Protein AF-0000000081371222 (afdb_homodimer)

Structure (mmCIF, N/CA/C/O backbone):
data_AF-0000000081371222-model_v1
#
loop_
_entity.id
_entity.type
_entity.pdbx_description
1 polymer 'Sialidase domain-containing protein'
#
loop_
_atom_site.group_PDB
_atom_site.id
_atom_site.type_symbol
_atom_site.label_atom_id
_atom_site.label_alt_id
_atom_site.label_comp_id
_atom_site.label_asym_id
_atom_site.label_entity_id
_atom_site.label_seq_id
_atom_site.pdbx_PDB_ins_code
_atom_site.Cartn_x
_atom_site.Cartn_y
_atom_site.Cartn_z
_atom_site.occupancy
_atom_site.B_iso_or_equiv
_atom_site.auth_seq_id
_atom_site.auth_comp_id
_atom_site.auth_asym_id
_atom_site.auth_atom_id
_atom_site.pdbx_PDB_model_num
ATOM 1 N N . MET A 1 1 ? 33.188 -33.906 -34.656 1 23.61 1 MET A N 1
ATOM 2 C CA . MET A 1 1 ? 31.906 -33.219 -34.875 1 23.61 1 MET A CA 1
ATOM 3 C C . MET A 1 1 ? 31.438 -32.531 -33.594 1 23.61 1 MET A C 1
ATOM 5 O O . MET A 1 1 ? 31.094 -33.219 -32.625 1 23.61 1 MET A O 1
ATOM 9 N N . TRP A 1 2 ? 31.828 -31.266 -33.156 1 24.06 2 TRP A N 1
ATOM 10 C CA . TRP A 1 2 ? 31.984 -30.547 -31.875 1 24.06 2 TRP A CA 1
ATOM 11 C C . TRP A 1 2 ? 30.656 -29.906 -31.453 1 24.06 2 TRP A C 1
ATOM 13 O O . TRP A 1 2 ? 30.062 -29.156 -32.219 1 24.06 2 TRP A O 1
ATOM 23 N N . ILE A 1 3 ? 29.734 -30.625 -30.906 1 22.83 3 ILE A N 1
ATOM 24 C CA . ILE A 1 3 ? 28.359 -30.297 -30.516 1 22.83 3 ILE A CA 1
ATOM 25 C C . ILE A 1 3 ? 28.359 -29.062 -29.609 1 22.83 3 ILE A C 1
ATOM 27 O O . ILE A 1 3 ? 28.969 -29.078 -28.531 1 22.83 3 ILE A O 1
ATOM 31 N N . PHE A 1 4 ? 28.266 -27.797 -30.156 1 23.44 4 PHE A N 1
ATOM 32 C CA . PHE A 1 4 ? 28.219 -26.438 -29.625 1 23.44 4 PHE A CA 1
ATOM 33 C C . PHE A 1 4 ? 27.078 -26.297 -28.625 1 23.44 4 PHE A C 1
ATOM 35 O O . PHE A 1 4 ? 25.906 -26.469 -28.969 1 23.44 4 PHE A O 1
ATOM 42 N N . CYS A 1 5 ? 27.234 -26.578 -27.312 1 24.97 5 CYS A N 1
ATOM 43 C CA . CYS A 1 5 ? 26.484 -26.469 -26.062 1 24.97 5 CYS A CA 1
ATOM 44 C C . CYS A 1 5 ? 25.953 -25.047 -25.859 1 24.97 5 CYS A C 1
ATOM 46 O O . CYS A 1 5 ? 26.734 -24.094 -25.781 1 24.97 5 CYS A O 1
ATOM 48 N N . GLY A 1 6 ? 24.859 -24.578 -26.469 1 27.23 6 GLY A N 1
ATOM 49 C CA . GLY A 1 6 ? 24.156 -23.312 -26.516 1 27.23 6 GLY A CA 1
ATOM 50 C C . GLY A 1 6 ? 23.922 -22.703 -25.156 1 27.23 6 GLY A C 1
ATOM 51 O O . GLY A 1 6 ? 23.594 -23.422 -24.203 1 27.23 6 GLY A O 1
ATOM 52 N N . SER A 1 7 ? 24.5 -21.531 -24.734 1 25.42 7 SER A N 1
ATOM 53 C CA . SER A 1 7 ? 24.781 -20.672 -23.594 1 25.42 7 SER A CA 1
ATOM 54 C C . SER A 1 7 ? 23.5 -20.188 -22.938 1 25.42 7 SER A C 1
ATOM 56 O O . SER A 1 7 ? 22.703 -19.484 -23.562 1 25.42 7 SER A O 1
ATOM 58 N N . TRP A 1 8 ? 22.703 -20.906 -22.125 1 26.56 8 TRP A N 1
ATOM 59 C CA . TRP A 1 8 ? 21.594 -20.703 -21.203 1 26.56 8 TRP A CA 1
ATOM 60 C C . TRP A 1 8 ? 21.859 -19.516 -20.281 1 26.56 8 TRP A C 1
ATOM 62 O O . TRP A 1 8 ? 22.797 -19.516 -19.5 1 26.56 8 TRP A O 1
ATOM 72 N N . ASN A 1 9 ? 21.859 -18.188 -20.609 1 27.88 9 ASN A N 1
ATOM 73 C CA . ASN A 1 9 ? 22.016 -16.875 -20 1 27.88 9 ASN A CA 1
ATOM 74 C C . ASN A 1 9 ? 21.266 -16.781 -18.672 1 27.88 9 ASN A C 1
ATOM 76 O O . ASN A 1 9 ? 20.031 -16.781 -18.656 1 27.88 9 ASN A O 1
ATOM 80 N N . SER A 1 10 ? 21.594 -17.297 -17.547 1 29.92 10 SER A N 1
ATOM 81 C CA . SER A 1 10 ? 21.359 -17.469 -16.109 1 29.92 10 SER A CA 1
ATOM 82 C C . SER A 1 10 ? 21.203 -16.125 -15.414 1 29.92 10 SER A C 1
ATOM 84 O O . SER A 1 10 ? 22.172 -15.398 -15.219 1 29.92 10 SER A O 1
ATOM 86 N N . TRP A 1 11 ? 20.359 -15.18 -15.727 1 28.12 11 TRP A N 1
ATOM 87 C CA . TRP A 1 11 ? 20.156 -13.797 -15.305 1 28.12 11 TRP A CA 1
ATOM 88 C C . TRP A 1 11 ? 20.266 -13.664 -13.797 1 28.12 11 TRP A C 1
ATOM 90 O O . TRP A 1 11 ? 19.688 -14.461 -13.047 1 28.12 11 TRP A O 1
ATOM 100 N N . GLY A 1 12 ? 21.297 -12.875 -13.18 1 29.09 12 GLY A N 1
ATOM 101 C CA . GLY A 1 12 ? 22.109 -12.539 -12.023 1 29.09 12 GLY A CA 1
ATOM 102 C C . GLY A 1 12 ? 21.312 -11.867 -10.922 1 29.09 12 GLY A C 1
ATOM 103 O O . GLY A 1 12 ? 20.438 -11.031 -11.195 1 29.09 12 GLY A O 1
ATOM 104 N N . ALA A 1 13 ? 20.844 -12.445 -9.953 1 30.89 13 ALA A N 1
ATOM 105 C CA . ALA A 1 13 ? 20.531 -11.977 -8.602 1 30.89 13 ALA A CA 1
ATOM 106 C C . ALA A 1 13 ? 21.609 -11 -8.109 1 30.89 13 ALA A C 1
ATOM 108 O O . ALA A 1 13 ? 22.797 -11.336 -8.07 1 30.89 13 ALA A O 1
ATOM 109 N N . TRP A 1 14 ? 21.656 -9.719 -8.656 1 32.12 14 TRP A N 1
ATOM 110 C CA . TRP A 1 14 ? 22.781 -8.922 -8.156 1 32.12 14 TRP A CA 1
ATOM 111 C C . TRP A 1 14 ? 22.641 -8.664 -6.66 1 32.12 14 TRP A C 1
ATOM 113 O O . TRP A 1 14 ? 21.547 -8.344 -6.176 1 32.12 14 TRP A O 1
ATOM 123 N N . MET A 1 15 ? 23.297 -9.43 -5.945 1 31.12 15 MET A N 1
ATOM 124 C CA . MET A 1 15 ? 23.547 -9.148 -4.535 1 31.12 15 MET A CA 1
ATOM 125 C C . MET A 1 15 ? 24.344 -7.859 -4.371 1 31.12 15 MET A C 1
ATOM 127 O O . MET A 1 15 ? 25.5 -7.777 -4.805 1 31.12 15 MET A O 1
ATOM 131 N N . GLU A 1 16 ? 23.891 -6.75 -4.871 1 32.28 16 GLU A N 1
ATOM 132 C CA . GLU A 1 16 ? 24.891 -5.723 -4.613 1 32.28 16 GLU A CA 1
ATOM 133 C C . GLU A 1 16 ? 25.078 -5.496 -3.115 1 32.28 16 GLU A C 1
ATOM 135 O O . GLU A 1 16 ? 24.109 -5.25 -2.395 1 32.28 16 GLU A O 1
ATOM 140 N N . VAL A 1 17 ? 26.109 -6.223 -2.58 1 31.48 17 VAL A N 1
ATOM 141 C CA . VAL A 1 17 ? 26.828 -5.938 -1.34 1 31.48 17 VAL A CA 1
ATOM 142 C C . VAL A 1 17 ? 27.531 -4.582 -1.447 1 31.48 17 VAL A C 1
ATOM 144 O O . VAL A 1 17 ? 28.359 -4.371 -2.336 1 31.48 17 VAL A O 1
ATOM 147 N N . THR A 1 18 ? 26.766 -3.395 -1.287 1 33.38 18 THR A N 1
ATOM 148 C CA . THR A 1 18 ? 27.609 -2.205 -1.304 1 33.38 18 THR A CA 1
ATOM 149 C C . THR A 1 18 ? 28.828 -2.393 -0.399 1 33.38 18 THR A C 1
ATOM 151 O O . THR A 1 18 ? 28.766 -3.137 0.581 1 33.38 18 THR A O 1
ATOM 154 N N . ALA A 1 19 ? 29.969 -2.16 -0.875 1 30.98 19 ALA A N 1
ATOM 155 C CA . ALA A 1 19 ? 31.297 -2.166 -0.263 1 30.98 19 ALA A CA 1
ATOM 156 C C . ALA A 1 19 ? 31.266 -1.535 1.127 1 30.98 19 ALA A C 1
ATOM 158 O O . ALA A 1 19 ? 32.125 -1.812 1.963 1 30.98 19 ALA A O 1
ATOM 159 N N . ASP A 1 20 ? 31.094 -0.17 1.26 1 33.25 20 ASP A N 1
ATOM 160 C CA . ASP A 1 20 ? 31.5 0.313 2.576 1 33.25 20 ASP A CA 1
ATOM 161 C C . ASP A 1 20 ? 30.781 -0.442 3.688 1 33.25 20 ASP A C 1
ATOM 163 O O . ASP A 1 20 ? 29.859 -1.214 3.42 1 33.25 20 ASP A O 1
ATOM 167 N N . GLY A 1 21 ? 30.609 0.241 5.09 1 33.81 21 GLY A N 1
ATOM 168 C CA . GLY A 1 21 ? 30.188 -0.388 6.332 1 33.81 21 GLY A CA 1
ATOM 169 C C . GLY A 1 21 ? 29 -1.323 6.16 1 33.81 21 GLY A C 1
ATOM 170 O O . GLY A 1 21 ? 28.188 -1.132 5.262 1 33.81 21 GLY A O 1
ATOM 171 N N . GLY A 1 22 ? 28.891 -2.752 6.508 1 32.88 22 GLY A N 1
ATOM 172 C CA . GLY A 1 22 ? 28.172 -4.012 6.473 1 32.88 22 GLY A CA 1
ATOM 173 C C . GLY A 1 22 ? 26.656 -3.826 6.375 1 32.88 22 GLY A C 1
ATOM 174 O O . GLY A 1 22 ? 25.891 -4.699 6.789 1 32.88 22 GLY A O 1
ATOM 175 N N . ARG A 1 23 ? 26.062 -2.682 6.34 1 35.97 23 ARG A N 1
ATOM 176 C CA . ARG A 1 23 ? 24.656 -2.791 6.715 1 35.97 23 ARG A CA 1
ATOM 177 C C . ARG A 1 23 ? 23.859 -3.58 5.672 1 35.97 23 ARG A C 1
ATOM 179 O O . ARG A 1 23 ? 24 -3.342 4.473 1 35.97 23 ARG A O 1
ATOM 186 N N . SER A 1 24 ? 23.5 -5.004 5.879 1 37.69 24 SER A N 1
ATOM 187 C CA . SER A 1 24 ? 23.031 -6.281 5.355 1 37.69 24 SER A CA 1
ATOM 188 C C . SER A 1 24 ? 21.703 -6.125 4.621 1 37.69 24 SER A C 1
ATOM 190 O O . SER A 1 24 ? 20.625 -6.293 5.215 1 37.69 24 SER A O 1
ATOM 192 N N . TRP A 1 25 ? 21.562 -4.965 3.865 1 41.41 25 TRP A N 1
ATOM 193 C CA . TRP A 1 25 ? 20.281 -5.18 3.191 1 41.41 25 TRP A CA 1
ATOM 194 C C . TRP A 1 25 ? 20.469 -6.051 1.953 1 41.41 25 TRP A C 1
ATOM 196 O O . TRP A 1 25 ? 21.547 -6.094 1.364 1 41.41 25 TRP A O 1
ATOM 206 N N . LYS A 1 26 ? 19.75 -7.172 1.785 1 47.09 26 LYS A N 1
ATOM 207 C CA . LYS A 1 26 ? 19.719 -8.062 0.626 1 47.09 26 LYS A CA 1
ATOM 208 C C . LYS A 1 26 ? 18.609 -7.656 -0.348 1 47.09 26 LYS A C 1
ATOM 210 O O . LYS A 1 26 ? 17.516 -7.273 0.069 1 47.09 26 LYS A O 1
ATOM 215 N N . LYS A 1 27 ? 19.109 -7.227 -1.563 1 47.5 27 LYS A N 1
ATOM 216 C CA . LYS A 1 27 ? 18.172 -7.035 -2.662 1 47.5 27 LYS A CA 1
ATOM 217 C C . LYS A 1 27 ? 17.906 -8.352 -3.4 1 47.5 27 LYS A C 1
ATOM 219 O O . LYS A 1 27 ? 18.844 -9.094 -3.686 1 47.5 27 LYS A O 1
ATOM 224 N N . TYR A 1 28 ? 16.531 -8.883 -3.283 1 49.25 28 TYR A N 1
ATOM 225 C CA . TYR A 1 28 ? 16.125 -10.109 -3.961 1 49.25 28 TYR A CA 1
ATOM 226 C C . TYR A 1 28 ? 15.141 -9.812 -5.086 1 49.25 28 TYR A C 1
ATOM 228 O O . TYR A 1 28 ? 14.352 -8.867 -4.996 1 49.25 28 TYR A O 1
ATOM 236 N N . GLY A 1 29 ? 15.242 -10.477 -6.371 1 53.56 29 GLY A N 1
ATOM 237 C CA . GLY A 1 29 ? 14.461 -10.391 -7.59 1 53.56 29 GLY A CA 1
ATOM 238 C C . GLY A 1 29 ? 15.289 -10.586 -8.844 1 53.56 29 GLY A C 1
ATOM 239 O O . GLY A 1 29 ? 16.453 -10.969 -8.773 1 53.56 29 GLY A O 1
ATOM 240 N N . PRO A 1 30 ? 14.797 -10.625 -10.141 1 56.25 30 PRO A N 1
ATOM 241 C CA . PRO A 1 30 ? 13.484 -10.156 -10.586 1 56.25 30 PRO A CA 1
ATOM 242 C C . PRO A 1 30 ? 12.391 -11.203 -10.398 1 56.25 30 PRO A C 1
ATOM 244 O O . PRO A 1 30 ? 12.68 -12.406 -10.375 1 56.25 30 PRO A O 1
ATOM 247 N N . ILE A 1 31 ? 11.211 -10.664 -9.906 1 60.38 31 ILE A N 1
ATOM 248 C CA . ILE A 1 31 ? 9.992 -11.445 -10.078 1 60.38 31 ILE A CA 1
ATOM 249 C C . ILE A 1 31 ? 9.5 -11.328 -11.516 1 60.38 31 ILE A C 1
ATOM 251 O O . ILE A 1 31 ? 9.266 -10.227 -12.016 1 60.38 31 ILE A O 1
ATOM 255 N N . TYR A 1 32 ? 9.836 -12.43 -12.258 1 58.88 32 TYR A N 1
ATOM 256 C CA . TYR A 1 32 ? 9.406 -12.445 -13.656 1 58.88 32 TYR A CA 1
ATOM 257 C C . TYR A 1 32 ? 8.148 -13.297 -13.82 1 58.88 32 TYR A C 1
ATOM 259 O O . TYR A 1 32 ? 7.871 -14.18 -13.008 1 58.88 32 TYR A O 1
ATOM 267 N N . VAL A 1 33 ? 7.238 -12.672 -14.703 1 54.28 33 VAL A N 1
ATOM 268 C CA . VAL A 1 33 ? 6.23 -13.594 -15.227 1 54.28 33 VAL A CA 1
ATOM 269 C C . VAL A 1 33 ? 6.84 -14.461 -16.328 1 54.28 33 VAL A C 1
ATOM 271 O O . VAL A 1 33 ? 7.578 -13.961 -17.172 1 54.28 33 VAL A O 1
ATOM 274 N N . GLU A 1 34 ? 6.727 -15.805 -16.156 1 51.66 34 GLU A N 1
ATOM 275 C CA . GLU A 1 34 ? 7.266 -16.719 -17.156 1 51.66 34 GLU A CA 1
ATO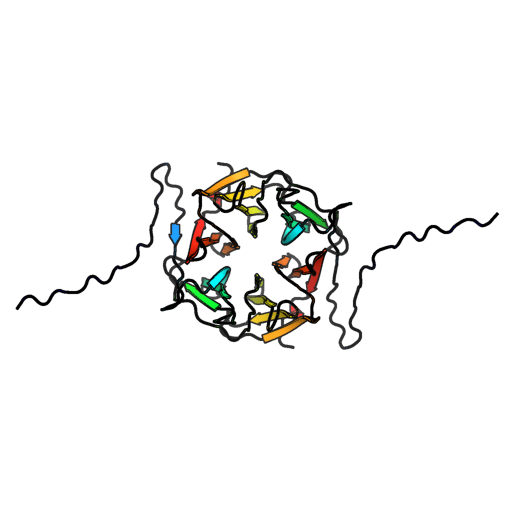M 276 C C . GLU A 1 34 ? 6.812 -16.312 -18.562 1 51.66 34 GLU A C 1
ATOM 278 O O . GLU A 1 34 ? 5.613 -16.188 -18.812 1 51.66 34 GLU A O 1
ATOM 283 N N . ASP A 1 35 ? 7.754 -16.375 -19.438 1 49.59 35 ASP A N 1
ATOM 284 C CA . ASP A 1 35 ? 7.641 -16.281 -20.891 1 49.59 35 ASP A CA 1
ATOM 285 C C . ASP A 1 35 ? 7.023 -14.961 -21.312 1 49.59 35 ASP A C 1
ATOM 287 O O . ASP A 1 35 ? 6.578 -14.812 -22.453 1 49.59 35 ASP A O 1
ATOM 291 N N . GLU A 1 36 ? 6.551 -14.172 -20.422 1 52.19 36 GLU A N 1
ATOM 292 C CA . GLU A 1 36 ? 6.016 -12.898 -20.891 1 52.19 36 GLU A CA 1
ATOM 293 C C . GLU A 1 36 ? 6.852 -11.727 -20.391 1 52.19 36 GLU A C 1
ATOM 295 O O . GLU A 1 36 ? 7.48 -11.812 -19.328 1 52.19 36 GLU A O 1
ATOM 300 N N . SER A 1 37 ? 7.246 -10.797 -21.297 1 50.94 37 SER A N 1
ATOM 301 C CA . SER A 1 37 ? 7.762 -9.508 -20.859 1 50.94 37 SER A CA 1
ATOM 302 C C . SER A 1 37 ? 7.059 -9.023 -19.594 1 50.94 37 SER A C 1
ATOM 304 O O . SER A 1 37 ? 5.98 -9.516 -19.25 1 50.94 37 SER A O 1
ATOM 306 N N . LEU A 1 38 ? 7.574 -7.996 -18.953 1 58.69 38 LEU A N 1
ATOM 307 C CA . LEU A 1 38 ? 7.148 -7.543 -17.641 1 58.69 38 LEU A CA 1
ATOM 308 C C . LEU A 1 38 ? 5.652 -7.238 -17.625 1 58.69 38 LEU A C 1
ATOM 310 O O . LEU A 1 38 ? 5.195 -6.324 -18.312 1 58.69 38 LEU A O 1
ATOM 314 N N . SER A 1 39 ? 4.77 -8.211 -17.234 1 79.94 39 SER A N 1
ATOM 315 C CA . SER A 1 39 ? 3.314 -8.117 -17.281 1 79.94 39 SER A CA 1
ATOM 316 C C . SER A 1 39 ? 2.725 -7.812 -15.914 1 79.94 39 SER A C 1
ATOM 318 O O . SER A 1 39 ? 1.504 -7.734 -15.758 1 79.94 39 SER A O 1
ATOM 320 N N . VAL A 1 40 ? 3.699 -7.57 -14.977 1 86.38 40 VAL A N 1
ATOM 321 C CA . VAL A 1 40 ? 3.137 -7.297 -13.656 1 86.38 40 VAL A CA 1
ATOM 322 C C . VAL A 1 40 ? 3.91 -6.16 -12.992 1 86.38 40 VAL A C 1
ATOM 324 O O . VAL A 1 40 ? 5.125 -6.043 -13.164 1 86.38 40 VAL A O 1
ATOM 327 N N . ILE A 1 41 ? 3.25 -5.355 -12.258 1 90.44 41 ILE A N 1
ATOM 328 C CA . ILE A 1 41 ? 3.814 -4.234 -11.516 1 90.44 41 ILE A CA 1
ATOM 329 C C . ILE A 1 41 ? 3.066 -4.062 -10.195 1 90.44 41 ILE A C 1
ATOM 331 O O . ILE A 1 41 ? 2.158 -4.836 -9.883 1 90.44 41 ILE A O 1
ATOM 335 N N . GLN A 1 42 ? 3.557 -3.082 -9.336 1 92.69 42 GLN A N 1
ATOM 336 C CA . GLN A 1 42 ? 2.916 -2.582 -8.117 1 92.69 42 GLN A CA 1
ATOM 337 C C . GLN A 1 42 ? 2.625 -3.719 -7.145 1 92.69 42 GLN A C 1
ATOM 339 O O . GLN A 1 42 ? 1.464 -4.043 -6.887 1 92.69 42 GLN A O 1
ATOM 344 N N . PRO A 1 43 ? 3.605 -4.223 -6.461 1 94.69 43 PRO A N 1
ATOM 345 C CA . PRO A 1 43 ? 3.514 -5.367 -5.551 1 94.69 43 PRO A CA 1
ATOM 346 C C . PRO A 1 43 ? 2.838 -5.016 -4.227 1 94.69 43 PRO A C 1
ATOM 348 O O . PRO A 1 43 ? 2.939 -3.875 -3.764 1 94.69 43 PRO A O 1
ATOM 351 N N . VAL A 1 44 ? 2.121 -5.969 -3.662 1 96.69 44 VAL A N 1
ATOM 352 C CA . VAL A 1 44 ? 1.604 -5.961 -2.297 1 96.69 44 VAL A CA 1
ATOM 353 C C . VAL A 1 44 ? 2.123 -7.18 -1.541 1 96.69 44 VAL A C 1
ATOM 355 O O . VAL A 1 44 ? 1.521 -8.258 -1.599 1 96.69 44 VAL A O 1
ATOM 358 N N . PRO A 1 45 ? 3.254 -7.012 -0.874 1 96.44 45 PRO A N 1
ATOM 359 C CA . PRO A 1 45 ? 3.834 -8.148 -0.153 1 96.44 45 PRO A CA 1
ATOM 360 C C . PRO A 1 45 ? 3.119 -8.438 1.163 1 96.44 45 PRO A C 1
ATOM 362 O O . PRO A 1 45 ? 2.529 -7.535 1.763 1 96.44 45 PRO A O 1
ATOM 365 N N . TYR A 1 46 ? 3.145 -9.703 1.578 1 97.06 46 TYR A N 1
ATOM 366 C CA . TYR A 1 46 ? 2.682 -10.125 2.895 1 97.06 46 TYR A CA 1
ATOM 367 C C . TYR A 1 46 ? 3.35 -11.43 3.314 1 97.06 46 TYR A C 1
ATOM 369 O O . TYR A 1 46 ? 3.896 -12.148 2.479 1 97.06 46 TYR A O 1
ATOM 377 N N . GLN A 1 47 ? 3.35 -11.594 4.574 1 97.25 47 GLN A N 1
ATOM 378 C CA . GLN A 1 47 ? 3.842 -12.844 5.137 1 97.25 47 GLN A CA 1
ATOM 379 C C . GLN A 1 47 ? 2.699 -13.828 5.383 1 97.25 47 GLN A C 1
ATOM 381 O O . GLN A 1 47 ? 1.677 -13.469 5.965 1 97.25 47 GLN A O 1
ATOM 386 N N . THR A 1 48 ? 2.887 -15.055 4.945 1 97.56 48 THR A N 1
ATOM 387 C CA . THR A 1 48 ? 1.864 -16.078 5.098 1 97.56 48 THR A CA 1
ATOM 388 C C . THR A 1 48 ? 1.87 -16.641 6.516 1 97.56 48 THR A C 1
ATOM 390 O O . THR A 1 48 ? 2.779 -16.359 7.297 1 97.56 48 THR A O 1
ATOM 393 N N . ALA A 1 49 ? 0.819 -17.484 6.832 1 96.62 49 ALA A N 1
ATOM 394 C CA . ALA A 1 49 ? 0.689 -18.109 8.148 1 96.62 49 ALA A CA 1
ATOM 395 C C . ALA A 1 49 ? 1.866 -19.031 8.438 1 96.62 49 ALA A C 1
ATOM 397 O O . ALA A 1 49 ? 2.299 -19.156 9.586 1 96.62 49 ALA A O 1
ATOM 398 N N . ASN A 1 50 ? 2.391 -19.578 7.426 1 95.38 50 ASN A N 1
ATOM 399 C CA . ASN A 1 50 ? 3.492 -20.516 7.617 1 95.38 50 ASN A CA 1
ATOM 400 C C . ASN A 1 50 ? 4.844 -19.812 7.578 1 95.38 50 ASN A C 1
ATOM 402 O O . ASN A 1 50 ? 5.891 -20.453 7.555 1 95.38 50 ASN A O 1
ATOM 406 N N . GLY A 1 51 ? 4.84 -18.562 7.426 1 94.75 51 GLY A N 1
ATOM 407 C CA . GLY A 1 51 ? 6.062 -17.797 7.547 1 94.75 51 GLY A CA 1
ATOM 408 C C . GLY A 1 51 ? 6.719 -17.5 6.211 1 94.75 51 GLY A C 1
ATOM 409 O O . GLY A 1 51 ? 7.738 -16.812 6.152 1 94.75 51 GLY A O 1
ATOM 410 N N . THR A 1 52 ? 6.152 -18 5.156 1 94.94 52 THR A N 1
ATOM 411 C CA . THR A 1 52 ? 6.68 -17.672 3.834 1 94.94 52 THR A CA 1
ATOM 412 C C . THR A 1 52 ? 6.176 -16.312 3.369 1 94.94 52 THR A C 1
ATOM 414 O O . THR A 1 52 ? 5.316 -15.703 4.016 1 94.94 52 THR A O 1
ATOM 417 N N . LEU A 1 53 ? 6.801 -15.828 2.262 1 94.69 53 LEU A N 1
ATOM 418 C CA . LEU A 1 53 ? 6.387 -14.531 1.723 1 94.69 53 LEU A CA 1
ATOM 419 C C . LEU A 1 53 ? 5.613 -14.711 0.419 1 94.69 53 LEU A C 1
ATOM 421 O O . LEU A 1 53 ? 5.961 -15.562 -0.403 1 94.69 53 LEU A O 1
ATOM 425 N N . ARG A 1 54 ? 4.598 -13.906 0.292 1 96.19 54 ARG A N 1
ATOM 426 C CA . ARG A 1 54 ? 3.875 -13.789 -0.969 1 96.19 54 ARG A CA 1
ATOM 427 C C . ARG A 1 54 ? 3.693 -12.32 -1.354 1 96.19 54 ARG A C 1
ATOM 429 O O . ARG A 1 54 ? 3.828 -11.43 -0.512 1 96.19 54 ARG A O 1
ATOM 436 N N . MET A 1 55 ? 3.508 -12.141 -2.652 1 95.88 55 MET A N 1
ATOM 437 C CA . MET A 1 55 ? 3.145 -10.805 -3.133 1 95.88 55 MET A CA 1
ATOM 438 C C . MET A 1 55 ? 2.025 -10.891 -4.164 1 95.88 55 MET A C 1
ATOM 440 O O . MET A 1 55 ? 2.057 -11.742 -5.055 1 95.88 55 MET A O 1
ATOM 444 N N . LEU A 1 56 ? 1.034 -10.078 -3.953 1 96.81 56 LEU A N 1
ATOM 445 C CA . LEU A 1 56 ? 0.04 -9.836 -4.992 1 96.81 56 LEU A CA 1
ATOM 446 C C . LEU A 1 56 ? 0.494 -8.711 -5.926 1 96.81 56 LEU A C 1
ATOM 448 O O . LEU A 1 56 ? 1.141 -7.762 -5.488 1 96.81 56 LEU A O 1
ATOM 452 N N . LEU A 1 57 ? 0.129 -8.875 -7.219 1 94.31 57 LEU A N 1
ATOM 453 C CA . LEU A 1 57 ? 0.648 -7.953 -8.227 1 94.31 57 LEU A CA 1
ATOM 454 C C . LEU A 1 57 ? -0.467 -7.473 -9.148 1 94.31 57 LEU A C 1
ATOM 456 O O . LEU A 1 57 ? -1.329 -8.258 -9.547 1 94.31 57 LEU A O 1
ATOM 460 N N . ARG A 1 58 ? -0.369 -6.145 -9.383 1 95.31 58 ARG A N 1
ATOM 461 C CA . ARG A 1 58 ? -1.131 -5.59 -10.5 1 95.31 58 ARG A CA 1
ATOM 462 C C . ARG A 1 58 ? -0.622 -6.129 -11.828 1 95.31 58 ARG A C 1
ATOM 464 O O . ARG A 1 58 ? 0.588 -6.219 -12.047 1 95.31 58 ARG A O 1
ATOM 471 N N . SER A 1 59 ? -1.58 -6.547 -12.703 1 90.69 59 SER A N 1
ATOM 472 C CA . SER A 1 59 ? -1.167 -7.047 -14.016 1 90.69 59 SER A CA 1
ATOM 473 C C . SER A 1 59 ? -1.627 -6.121 -15.133 1 90.69 59 SER A C 1
ATOM 475 O O . SER A 1 59 ? -2.547 -5.32 -14.945 1 90.69 59 SER A O 1
ATOM 477 N N . PHE A 1 60 ? -0.977 -6.238 -16.219 1 88.5 60 PHE A N 1
ATOM 478 C CA . PHE A 1 60 ? -1.44 -5.551 -17.406 1 88.5 60 PHE A CA 1
ATOM 479 C C . PHE A 1 60 ? -2.754 -6.145 -17.906 1 88.5 60 PHE A C 1
ATOM 481 O O . PHE A 1 60 ? -3.1 -7.277 -17.547 1 88.5 60 PHE A O 1
ATOM 488 N N . GLU A 1 61 ? -3.314 -5.391 -18.781 1 89.25 61 GLU A N 1
ATOM 489 C CA . GLU A 1 61 ? -4.656 -5.723 -19.234 1 89.25 61 GLU A CA 1
ATOM 490 C C . GLU A 1 61 ? -4.676 -7.066 -19.969 1 89.25 61 GLU A C 1
ATOM 492 O O . GLU A 1 61 ? -5.688 -7.77 -19.953 1 89.25 61 GLU A O 1
ATOM 497 N N . THR A 1 62 ? -3.605 -7.461 -20.547 1 87.69 62 THR A N 1
ATOM 498 C CA . THR A 1 62 ? -3.543 -8.703 -21.297 1 87.69 62 THR A CA 1
ATOM 499 C C . THR A 1 62 ? -3.723 -9.906 -20.375 1 87.69 62 THR A C 1
ATOM 501 O O . THR A 1 62 ? -4.305 -10.922 -20.781 1 87.69 62 THR A O 1
ATOM 504 N N . ILE A 1 63 ? -3.238 -9.828 -19.172 1 88.62 63 ILE A N 1
ATOM 505 C CA . ILE A 1 63 ? -3.455 -10.883 -18.188 1 88.62 63 ILE A CA 1
ATOM 506 C C . ILE A 1 63 ? -4.812 -10.688 -17.516 1 88.62 63 ILE A C 1
ATOM 508 O O . ILE A 1 63 ? -5.59 -11.641 -17.391 1 88.62 63 ILE A O 1
ATOM 512 N N . GLY A 1 64 ? -5.102 -9.477 -17.062 1 94.75 64 GLY A N 1
ATOM 513 C CA . GLY A 1 64 ? -6.43 -9.07 -16.625 1 94.75 64 GLY A CA 1
ATOM 514 C C . GLY A 1 64 ? -6.82 -9.641 -15.281 1 94.75 64 GLY A C 1
ATOM 515 O O . GLY A 1 64 ? -8.008 -9.719 -14.953 1 94.75 64 GLY A O 1
ATOM 516 N N . LYS A 1 65 ? -5.836 -10.164 -14.508 1 96.62 65 LYS A N 1
ATOM 517 C CA . LYS A 1 65 ? -6.062 -10.719 -13.18 1 96.62 65 LYS A CA 1
ATOM 518 C C . LYS A 1 65 ? -5 -10.242 -12.195 1 96.62 65 LYS A C 1
ATOM 520 O O . LYS A 1 65 ? -3.859 -9.977 -12.586 1 96.62 65 LYS A O 1
ATOM 525 N N . VAL A 1 66 ? -5.445 -10.141 -10.93 1 97 66 VAL A N 1
ATOM 526 C CA . VAL A 1 66 ? -4.398 -10.031 -9.922 1 97 66 VAL A CA 1
ATOM 527 C C . VAL A 1 66 ? -3.492 -11.258 -9.969 1 97 66 VAL A C 1
ATOM 529 O O . VAL A 1 66 ? -3.973 -12.391 -10.086 1 97 66 VAL A O 1
ATOM 532 N N . CYS A 1 67 ? -2.203 -10.992 -9.914 1 93.5 67 CYS A N 1
ATOM 533 C CA . CYS A 1 67 ? -1.256 -12.102 -9.93 1 93.5 67 CYS A CA 1
ATOM 534 C C . CYS A 1 67 ? -0.615 -12.289 -8.562 1 93.5 67 CYS A C 1
ATOM 536 O O . CYS A 1 67 ? -0.717 -11.414 -7.699 1 93.5 67 CYS A O 1
ATOM 538 N N . VAL A 1 68 ? -0.03 -13.531 -8.414 1 94.44 68 VAL A N 1
ATOM 539 C CA . VAL A 1 68 ? 0.623 -13.836 -7.145 1 94.44 68 VAL A CA 1
ATOM 540 C C . VAL A 1 68 ? 1.96 -14.523 -7.402 1 94.44 68 VAL A C 1
ATOM 542 O O . VAL A 1 68 ? 2.094 -15.297 -8.352 1 94.44 68 VAL A O 1
ATOM 545 N N . SER A 1 69 ? 2.945 -14.125 -6.652 1 91.19 69 SER A N 1
ATOM 546 C CA . SER A 1 69 ? 4.25 -14.781 -6.586 1 91.19 69 SER A CA 1
ATOM 547 C C . SER A 1 69 ? 4.613 -15.141 -5.148 1 91.19 69 SER A C 1
ATOM 549 O O . SER A 1 69 ? 4.121 -14.523 -4.203 1 91.19 69 SER A O 1
ATOM 551 N N . GLU A 1 70 ? 5.48 -16.172 -4.996 1 92.56 70 GLU A N 1
ATOM 552 C CA . GLU A 1 70 ? 5.789 -16.656 -3.658 1 92.56 70 GLU A CA 1
ATOM 553 C C . GLU A 1 70 ? 7.293 -16.859 -3.477 1 92.56 70 GLU A C 1
ATOM 555 O O . GLU A 1 70 ? 7.996 -17.219 -4.422 1 92.56 70 GLU A O 1
ATOM 560 N N . SER A 1 71 ? 7.738 -16.578 -2.311 1 91.56 71 SER A N 1
ATOM 561 C CA . SER A 1 71 ? 9.094 -16.891 -1.875 1 91.56 71 SER A CA 1
ATOM 562 C C . SER A 1 71 ? 9.094 -17.781 -0.642 1 91.56 71 SER A C 1
ATOM 564 O O . SER A 1 71 ? 8.438 -17.469 0.356 1 91.56 71 SER A O 1
ATOM 566 N N . VAL A 1 72 ? 9.875 -18.938 -0.693 1 92.06 72 VAL A N 1
ATOM 567 C CA . VAL A 1 72 ? 9.906 -19.875 0.425 1 92.06 72 VAL A CA 1
ATOM 568 C C . VAL A 1 72 ? 11.25 -19.781 1.138 1 92.06 72 VAL A C 1
ATOM 570 O O . VAL A 1 72 ? 11.555 -20.609 2.004 1 92.06 72 VAL A O 1
ATOM 573 N N . ASP A 1 73 ? 12.062 -18.828 0.743 1 89 73 ASP A N 1
ATOM 574 C CA . ASP A 1 73 ? 13.406 -18.719 1.318 1 89 73 ASP A CA 1
ATOM 575 C C . ASP A 1 73 ? 13.672 -17.297 1.819 1 89 73 ASP A C 1
ATOM 577 O O . ASP A 1 73 ? 14.797 -16.812 1.718 1 89 73 ASP A O 1
ATOM 581 N N . GLY A 1 74 ? 12.602 -16.656 2.254 1 85 74 GLY A N 1
ATOM 582 C CA . GLY A 1 74 ? 12.742 -15.352 2.881 1 85 74 GLY A CA 1
ATOM 583 C C . GLY A 1 74 ? 12.93 -14.227 1.88 1 85 74 GLY A C 1
ATOM 584 O O . GLY A 1 74 ? 13.469 -13.172 2.221 1 85 74 GLY A O 1
ATOM 585 N N . GLY A 1 75 ? 12.562 -14.469 0.666 1 85.88 75 GLY A N 1
ATOM 586 C CA . GLY A 1 75 ? 12.617 -13.438 -0.358 1 85.88 75 GLY A CA 1
ATOM 587 C C . GLY A 1 75 ? 13.852 -13.531 -1.236 1 85.88 75 GLY A C 1
ATOM 588 O O . GLY A 1 75 ? 14.07 -12.688 -2.104 1 85.88 75 GLY A O 1
ATOM 589 N N . LEU A 1 76 ? 14.578 -14.555 -1.056 1 82.56 76 LEU A N 1
ATOM 590 C CA . LEU A 1 76 ? 15.781 -14.727 -1.867 1 82.56 76 LEU A CA 1
ATOM 591 C C . LEU A 1 76 ? 15.414 -15.086 -3.305 1 82.56 76 LEU A C 1
ATOM 593 O O . LEU A 1 76 ? 16.016 -14.57 -4.246 1 82.56 76 LEU A O 1
ATOM 597 N N . THR A 1 77 ? 14.555 -15.969 -3.416 1 83.62 77 THR A N 1
ATOM 598 C CA . THR A 1 77 ? 14.031 -16.328 -4.727 1 83.62 77 THR A CA 1
ATOM 599 C C . THR A 1 77 ? 12.5 -16.297 -4.723 1 83.62 77 THR A C 1
ATOM 601 O O . THR A 1 77 ? 11.875 -16.438 -3.672 1 83.62 77 THR A O 1
ATOM 604 N N . TRP A 1 78 ? 12.031 -15.984 -5.938 1 87.75 78 TRP A N 1
ATOM 605 C CA . TRP A 1 78 ? 10.586 -15.891 -6.102 1 87.75 78 TRP A CA 1
ATOM 606 C C . TRP A 1 78 ? 10.109 -16.766 -7.262 1 87.75 78 TRP A C 1
ATOM 608 O O . TRP A 1 78 ? 10.82 -16.922 -8.258 1 87.75 78 TRP A O 1
ATOM 618 N N . SER A 1 79 ? 8.938 -17.312 -7.078 1 87.31 79 SER A N 1
ATOM 619 C CA . SER A 1 79 ? 8.312 -18.016 -8.195 1 87.31 79 SER A CA 1
ATOM 620 C C . SER A 1 79 ? 7.859 -17.047 -9.281 1 87.31 79 SER A C 1
ATOM 622 O O . SER A 1 79 ? 7.754 -15.844 -9.031 1 87.31 79 SER A O 1
ATOM 624 N N . TYR A 1 80 ? 7.582 -17.594 -10.422 1 84.81 80 TYR A N 1
ATOM 625 C CA . TYR A 1 80 ? 6.906 -16.797 -11.445 1 84.81 80 TYR A CA 1
ATOM 626 C C . TYR A 1 80 ? 5.523 -16.359 -10.969 1 84.81 80 TYR A C 1
ATOM 628 O O . TYR A 1 80 ? 4.836 -17.109 -10.273 1 84.81 80 TYR A O 1
ATOM 636 N N . ALA A 1 81 ? 5.191 -15.172 -11.445 1 89.12 81 ALA A N 1
ATOM 637 C CA . ALA A 1 81 ? 3.846 -14.695 -11.133 1 89.12 81 ALA A CA 1
ATOM 638 C C . ALA A 1 81 ? 2.791 -15.508 -11.883 1 89.12 81 ALA A C 1
ATOM 640 O O . ALA A 1 81 ? 2.969 -15.836 -13.062 1 89.12 81 ALA A O 1
ATOM 641 N N . LYS A 1 82 ? 1.75 -15.828 -11.172 1 90.69 82 LYS A N 1
ATOM 642 C CA . LYS A 1 82 ? 0.611 -16.531 -11.766 1 90.69 82 LYS A CA 1
ATOM 643 C C . LYS A 1 82 ? -0.696 -15.797 -11.453 1 90.69 82 LYS A C 1
ATOM 645 O O . LYS A 1 82 ? -0.85 -15.219 -10.383 1 90.69 82 LYS A O 1
ATOM 650 N N . PRO A 1 83 ? -1.625 -15.953 -12.383 1 93.19 83 PRO A N 1
ATOM 651 C CA . PRO A 1 83 ? -2.9 -15.281 -12.133 1 93.19 83 PRO A CA 1
ATOM 652 C C . PRO A 1 83 ? -3.688 -15.922 -10.992 1 93.19 83 PRO A C 1
ATOM 654 O O . PRO A 1 83 ? -3.674 -17.141 -10.836 1 93.19 83 PRO A O 1
ATOM 657 N N . THR A 1 84 ? -4.297 -15.094 -10.203 1 97 84 THR A N 1
ATOM 658 C CA . THR A 1 84 ? -5.324 -15.547 -9.266 1 97 84 THR A CA 1
ATOM 659 C C . THR A 1 84 ? -6.699 -15.531 -9.93 1 97 84 THR A C 1
ATOM 661 O O . THR A 1 84 ? -6.812 -15.297 -11.133 1 97 84 THR A O 1
ATOM 664 N N . GLU A 1 85 ? -7.746 -15.789 -9.094 1 98 85 GLU A N 1
ATOM 665 C CA . GLU A 1 85 ? -9.109 -15.75 -9.617 1 98 85 GLU A CA 1
ATOM 666 C C . GLU A 1 85 ? -9.641 -14.32 -9.68 1 98 85 GLU A C 1
ATOM 668 O O . GLU A 1 85 ? -10.695 -14.07 -10.258 1 98 85 GLU A O 1
ATOM 673 N N . LEU A 1 86 ? -9.016 -13.383 -9.062 1 98.31 86 LEU A N 1
ATOM 674 C CA . LEU A 1 86 ? -9.5 -12.008 -8.977 1 98.31 86 LEU A CA 1
ATOM 675 C C . LEU A 1 86 ? -9.211 -11.25 -10.273 1 98.31 86 LEU A C 1
ATOM 677 O O . LEU A 1 86 ? -8.047 -11.102 -10.664 1 98.31 86 LEU A O 1
ATOM 681 N N . PRO A 1 87 ? -10.266 -10.688 -10.906 1 98.06 87 PRO A N 1
ATOM 682 C CA . PRO A 1 87 ? -10.008 -9.836 -12.07 1 98.06 87 PRO A CA 1
ATOM 683 C C . PRO A 1 87 ? -9.305 -8.531 -11.703 1 98.06 87 PRO A C 1
ATOM 685 O O . PRO A 1 87 ? -9.422 -8.07 -10.562 1 98.06 87 PRO A O 1
ATOM 688 N N . ASN A 1 88 ? -8.609 -7.977 -12.648 1 97.62 88 ASN A N 1
ATOM 689 C CA . ASN A 1 88 ? -7.961 -6.684 -12.469 1 97.62 88 ASN A CA 1
ATOM 690 C C . ASN A 1 88 ? -7.762 -5.965 -13.805 1 97.62 88 ASN A C 1
ATOM 692 O O . ASN A 1 88 ? -7.199 -6.527 -14.742 1 97.62 88 ASN A O 1
ATOM 696 N N . PRO A 1 89 ? -8.25 -4.746 -13.922 1 97.12 89 PRO A N 1
ATOM 697 C CA . PRO A 1 89 ? -8.148 -3.979 -15.172 1 97.12 89 PRO A CA 1
ATOM 698 C C . PRO A 1 89 ? -6.934 -3.057 -15.195 1 97.12 89 PRO A C 1
ATOM 700 O O . PRO A 1 89 ? -7.055 -1.879 -15.547 1 97.12 89 PRO A O 1
ATOM 703 N N . ASN A 1 90 ? -5.746 -3.623 -14.891 1 94.81 90 ASN A N 1
ATOM 704 C CA . ASN A 1 90 ? -4.531 -2.818 -14.836 1 94.81 90 ASN A CA 1
ATOM 705 C C . ASN A 1 90 ? -4.684 -1.632 -13.891 1 94.81 90 ASN A C 1
ATOM 707 O O . ASN A 1 90 ? -4.453 -0.486 -14.281 1 94.81 90 ASN A O 1
ATOM 711 N N . SER A 1 91 ? -5.07 -1.942 -12.648 1 97.31 91 SER A N 1
ATOM 712 C CA . SER A 1 91 ? -5.301 -0.939 -11.617 1 97.31 91 SER A CA 1
ATOM 713 C C . SER A 1 91 ? -4.613 -1.324 -10.312 1 97.31 91 SER A C 1
ATOM 715 O O . SER A 1 91 ? -4.57 -2.502 -9.945 1 97.31 91 SER A O 1
ATOM 717 N N . GLY A 1 92 ? -4.145 -0.29 -9.609 1 97.38 92 GLY A N 1
ATOM 718 C CA . GLY A 1 92 ? -3.488 -0.526 -8.336 1 97.38 92 GLY A CA 1
ATOM 719 C C . GLY A 1 92 ? -4.352 -1.299 -7.352 1 97.38 92 GLY A C 1
ATOM 720 O O . GLY A 1 92 ? -5.574 -1.142 -7.332 1 97.38 92 GLY A O 1
ATOM 721 N N . ILE A 1 93 ? -3.66 -2.105 -6.527 1 98.5 93 ILE A N 1
ATOM 722 C CA . ILE A 1 93 ? -4.293 -2.875 -5.465 1 98.5 93 ILE A CA 1
ATOM 723 C C . ILE A 1 93 ? -3.582 -2.609 -4.141 1 98.5 93 ILE A C 1
ATOM 725 O O . ILE A 1 93 ? -2.465 -2.088 -4.121 1 98.5 93 ILE A O 1
ATOM 729 N N . ASP A 1 94 ? -4.273 -2.889 -3.061 1 98.56 94 ASP A N 1
ATOM 730 C CA . ASP A 1 94 ? -3.633 -2.893 -1.748 1 98.56 94 ASP A CA 1
ATOM 731 C C . ASP A 1 94 ? -4.379 -3.805 -0.776 1 98.56 94 ASP A C 1
ATOM 733 O O . ASP A 1 94 ? -5.59 -3.988 -0.896 1 98.56 94 ASP A O 1
ATOM 737 N N . GLY A 1 95 ? -3.584 -4.32 0.092 1 97.81 95 GLY A N 1
ATOM 738 C CA . GLY A 1 95 ? -4.148 -5.23 1.077 1 97.81 95 GLY A CA 1
ATOM 739 C C . GLY A 1 95 ? -3.287 -5.371 2.318 1 97.81 95 GLY A C 1
ATOM 740 O O . GLY A 1 95 ? -2.193 -4.809 2.391 1 97.81 95 GLY A O 1
ATOM 741 N N . VAL A 1 96 ? -3.857 -6.074 3.262 1 96.75 96 VAL A N 1
ATOM 742 C CA . VAL A 1 96 ? -3.164 -6.266 4.531 1 96.75 96 VAL A CA 1
ATOM 743 C C . VAL A 1 96 ? -3.5 -7.641 5.102 1 96.75 96 VAL A C 1
ATOM 745 O O . VAL A 1 96 ? -4.594 -8.164 4.875 1 96.75 96 VAL A O 1
ATOM 748 N N . LYS A 1 97 ? -2.51 -8.188 5.727 1 96.62 97 LYS A N 1
ATOM 749 C CA . LYS A 1 97 ? -2.775 -9.328 6.602 1 96.62 97 LYS A CA 1
ATOM 750 C C . LYS A 1 97 ? -3.42 -8.875 7.906 1 96.62 97 LYS A C 1
ATOM 752 O O . LYS A 1 97 ? -2.807 -8.148 8.688 1 96.62 97 LYS A O 1
ATOM 757 N N . LEU A 1 98 ? -4.641 -9.344 8.148 1 96.19 98 LEU A N 1
ATOM 758 C CA . LEU A 1 98 ? -5.375 -8.953 9.352 1 96.19 98 LEU A CA 1
ATOM 759 C C . LEU A 1 98 ? -4.852 -9.695 10.578 1 96.19 98 LEU A C 1
ATOM 761 O O . LEU A 1 98 ? -4.215 -10.742 10.445 1 96.19 98 LEU A O 1
ATOM 765 N N . LYS A 1 99 ? -5.203 -9.133 11.734 1 94.62 99 LYS A N 1
ATOM 766 C CA . LYS A 1 99 ? -4.75 -9.711 13 1 94.62 99 LYS A CA 1
ATOM 767 C C . LYS A 1 99 ? -5.273 -11.133 13.172 1 94.62 99 LYS A C 1
ATOM 769 O O . LYS A 1 99 ? -4.609 -11.977 13.781 1 94.62 99 LYS A O 1
ATOM 774 N N . ASP A 1 100 ? -6.375 -11.453 12.609 1 95.31 100 ASP A N 1
ATOM 775 C CA . ASP A 1 100 ? -6.957 -12.781 12.766 1 95.31 100 ASP A CA 1
ATOM 776 C C . ASP A 1 100 ? -6.445 -13.742 11.695 1 95.31 100 ASP A C 1
ATOM 778 O O . ASP A 1 100 ? -6.93 -14.867 11.578 1 95.31 100 ASP A O 1
ATOM 782 N N . GLY A 1 101 ? -5.551 -13.266 10.883 1 95.12 101 GLY A N 1
ATOM 783 C CA . GLY A 1 101 ? -4.863 -14.133 9.938 1 95.12 101 GLY A CA 1
ATOM 784 C C . GLY A 1 101 ? -5.406 -14.031 8.523 1 95.12 101 GLY A C 1
ATOM 785 O O . GLY A 1 101 ? -4.742 -14.445 7.57 1 95.12 101 GLY A O 1
ATOM 786 N N . ARG A 1 102 ? -6.566 -13.531 8.312 1 96.69 102 ARG A N 1
ATOM 787 C CA . ARG A 1 102 ? -7.129 -13.383 6.969 1 96.69 102 ARG A CA 1
ATOM 788 C C . ARG A 1 102 ? -6.402 -12.289 6.195 1 96.69 102 ARG A C 1
ATOM 790 O O . ARG A 1 102 ? -5.766 -11.414 6.789 1 96.69 102 ARG A O 1
ATOM 797 N N . LEU A 1 103 ? -6.516 -12.398 4.852 1 97.69 103 LEU A N 1
ATOM 798 C CA . LEU A 1 103 ? -6.117 -11.297 3.988 1 97.69 103 LEU A CA 1
ATOM 799 C C . LEU A 1 103 ? -7.324 -10.445 3.605 1 97.69 103 LEU A C 1
ATOM 801 O O . LEU A 1 103 ? -8.406 -10.977 3.33 1 97.69 103 LEU A O 1
ATOM 805 N N . ALA A 1 104 ? -7.172 -9.164 3.656 1 97.56 104 ALA A N 1
ATOM 806 C CA . ALA A 1 104 ? -8.102 -8.211 3.059 1 97.56 104 ALA A CA 1
ATOM 807 C C . ALA A 1 104 ? -7.457 -7.477 1.886 1 97.56 104 ALA A C 1
ATOM 809 O O . ALA A 1 104 ? -6.336 -6.973 2 1 97.56 104 ALA A O 1
ATOM 810 N N . LEU A 1 105 ? -8.117 -7.477 0.759 1 98.38 105 LEU A N 1
ATOM 811 C CA . LEU A 1 105 ? -7.594 -6.867 -0.458 1 98.38 105 LEU A CA 1
ATOM 812 C C . LEU A 1 105 ? -8.609 -5.91 -1.069 1 98.38 105 LEU A C 1
ATOM 814 O O . LEU A 1 105 ? -9.766 -6.281 -1.295 1 98.38 105 LEU A O 1
ATOM 818 N N . ALA A 1 106 ? -8.25 -4.664 -1.283 1 98.44 106 ALA A N 1
ATOM 819 C CA . ALA A 1 106 ? -9.016 -3.721 -2.098 1 98.44 106 ALA A CA 1
ATOM 820 C C . ALA A 1 106 ? -8.5 -3.693 -3.533 1 98.44 106 ALA A C 1
ATOM 822 O O . ALA A 1 106 ? -7.297 -3.539 -3.764 1 98.44 106 ALA A O 1
ATOM 823 N N . TYR A 1 107 ? -9.391 -3.875 -4.473 1 98.56 107 TYR A N 1
ATOM 824 C CA . TYR A 1 107 ? -8.984 -4.039 -5.859 1 98.56 107 TYR A CA 1
ATOM 825 C C . TYR A 1 107 ? -10.109 -3.646 -6.812 1 98.56 107 TYR A C 1
ATOM 827 O O . TYR A 1 107 ? -11.289 -3.752 -6.465 1 98.56 107 TYR A O 1
ATOM 835 N N . ASN A 1 108 ? -9.68 -3.148 -7.965 1 98.56 108 ASN A N 1
ATOM 836 C CA . ASN A 1 108 ? -10.641 -2.963 -9.047 1 98.56 108 ASN A CA 1
ATOM 837 C C . ASN A 1 108 ? -10.875 -4.258 -9.82 1 98.56 108 ASN A C 1
ATOM 839 O O . ASN A 1 108 ? -9.945 -5.051 -10 1 98.56 108 ASN A O 1
ATOM 843 N N . THR A 1 109 ? -12.07 -4.461 -10.328 1 97.31 109 THR A N 1
ATOM 844 C CA . THR A 1 109 ? -12.422 -5.719 -10.977 1 97.31 109 THR A CA 1
ATOM 845 C C . THR A 1 109 ? -12.438 -5.562 -12.492 1 97.31 109 THR A C 1
ATOM 847 O O . THR A 1 109 ? -11.383 -5.617 -13.133 1 97.31 109 THR A O 1
ATOM 850 N N . ILE A 1 110 ? -13.523 -5.238 -13.07 1 95.56 110 ILE A N 1
ATOM 851 C CA . ILE A 1 110 ? -13.641 -5.246 -14.523 1 95.56 110 ILE A CA 1
ATOM 852 C C . ILE A 1 110 ? -13.25 -3.879 -15.086 1 95.56 110 ILE A C 1
ATOM 854 O O . ILE A 1 110 ? -12.891 -3.76 -16.25 1 95.56 110 ILE A O 1
ATOM 858 N N . SER A 1 111 ? -13.352 -2.914 -14.352 1 96.94 111 SER A N 1
ATOM 859 C CA . SER A 1 111 ? -12.953 -1.552 -14.695 1 96.94 111 SER A CA 1
ATOM 860 C C . SER A 1 111 ? -12.57 -0.759 -13.453 1 96.94 111 SER A C 1
ATOM 862 O O . SER A 1 111 ? -12.789 -1.212 -12.328 1 96.94 111 SER A O 1
ATOM 864 N N . ARG A 1 112 ? -12.016 0.447 -13.688 1 97.62 112 ARG A N 1
ATOM 865 C CA . ARG A 1 112 ? -11.68 1.32 -12.57 1 97.62 112 ARG A CA 1
ATOM 866 C C . ARG A 1 112 ? -12.938 1.946 -11.969 1 97.62 112 ARG A C 1
ATOM 868 O O . ARG A 1 112 ? -12.867 2.65 -10.961 1 97.62 112 ARG A O 1
ATOM 875 N N . GLY A 1 113 ? -14.062 1.627 -12.57 1 98 113 GLY A N 1
ATOM 876 C CA . GLY A 1 113 ? -15.336 2.092 -12.039 1 98 113 GLY A CA 1
ATOM 877 C C . GLY A 1 113 ? -15.906 1.171 -10.984 1 98 113 GLY A C 1
ATOM 878 O O . GLY A 1 113 ? -16.922 1.489 -10.359 1 98 113 GLY A O 1
ATOM 879 N N . VAL A 1 114 ? -15.289 0.019 -10.805 1 98.12 114 VAL A N 1
ATOM 880 C CA . VAL A 1 114 ? -15.758 -0.957 -9.828 1 98.12 114 VAL A CA 1
ATOM 881 C C . VAL A 1 114 ? -14.633 -1.303 -8.852 1 98.12 114 VAL A C 1
ATOM 883 O O . VAL A 1 114 ? -13.68 -1.984 -9.219 1 98.12 114 VAL A O 1
ATOM 886 N N . LEU A 1 115 ? -14.75 -0.827 -7.613 1 97.88 115 LEU A N 1
ATOM 887 C CA . LEU A 1 115 ? -13.805 -1.088 -6.535 1 97.88 115 LEU A CA 1
ATOM 888 C C . LEU A 1 115 ? -14.422 -1.979 -5.465 1 97.88 115 LEU A C 1
ATOM 890 O O . LEU A 1 115 ? -15.492 -1.666 -4.934 1 97.88 115 LEU A O 1
ATOM 894 N N . LYS A 1 116 ? -13.75 -3.125 -5.18 1 97.25 116 LYS A N 1
ATOM 895 C CA . LYS A 1 116 ? -14.273 -4.102 -4.23 1 97.25 116 LYS A CA 1
ATOM 896 C C . LYS A 1 116 ? -13.234 -4.461 -3.178 1 97.25 116 LYS A C 1
ATOM 898 O O . LYS A 1 116 ? -12.055 -4.109 -3.311 1 97.25 116 LYS A O 1
ATOM 903 N N . VAL A 1 117 ? -13.758 -5.086 -2.154 1 97.25 117 VAL A N 1
ATOM 904 C CA . VAL A 1 117 ? -12.914 -5.723 -1.147 1 97.25 117 VAL A CA 1
ATOM 905 C C . VAL A 1 117 ? -13.109 -7.238 -1.194 1 97.25 117 VAL A C 1
ATOM 907 O O . VAL A 1 117 ? -14.242 -7.723 -1.262 1 97.25 117 VAL A O 1
ATOM 910 N N . ALA A 1 118 ? -12.031 -7.93 -1.256 1 97.69 118 ALA A N 1
ATOM 911 C CA . ALA A 1 118 ? -12.031 -9.383 -1.139 1 97.69 118 ALA A CA 1
ATOM 912 C C . ALA A 1 118 ? -11.266 -9.836 0.1 1 97.69 118 ALA A C 1
ATOM 914 O O . ALA A 1 118 ? -10.445 -9.086 0.638 1 97.69 118 ALA A O 1
ATOM 915 N N . SER A 1 119 ? -11.609 -11.039 0.539 1 97.38 119 SER A N 1
ATOM 916 C CA . SER A 1 119 ? -10.898 -11.633 1.668 1 97.38 119 SER A CA 1
ATOM 917 C C . SER A 1 119 ? -10.438 -13.047 1.342 1 97.38 119 SER A C 1
ATOM 919 O O . SER A 1 119 ? -11.031 -13.727 0.504 1 97.38 119 SER A O 1
ATOM 921 N N . SER A 1 120 ? -9.359 -13.406 1.867 1 97.75 120 SER A N 1
ATOM 922 C CA . SER A 1 120 ? -8.844 -14.773 1.754 1 97.75 120 SER A CA 1
ATOM 923 C C . SER A 1 120 ? -8.508 -15.352 3.125 1 97.75 120 SER A C 1
ATOM 925 O O . SER A 1 120 ? -7.855 -14.695 3.938 1 97.75 120 SER A O 1
ATOM 927 N N . GLU A 1 121 ? -8.844 -16.609 3.369 1 96.75 121 GLU A N 1
ATOM 928 C CA . GLU A 1 121 ? -8.555 -17.297 4.629 1 96.75 121 GLU A CA 1
ATOM 929 C C . GLU A 1 121 ? -7.379 -18.25 4.484 1 96.75 121 GLU A C 1
ATOM 931 O O . GLU A 1 121 ? -6.91 -18.828 5.473 1 96.75 121 GLU A O 1
ATOM 936 N N . ASP A 1 122 ? -6.977 -18.422 3.277 1 97.81 122 ASP A N 1
ATOM 937 C CA . ASP A 1 122 ? -5.941 -19.406 3.02 1 97.81 122 ASP A CA 1
ATOM 938 C C . ASP A 1 122 ? -4.727 -18.781 2.342 1 97.81 122 ASP A C 1
ATOM 940 O O . ASP A 1 122 ? -4.141 -19.375 1.433 1 97.81 122 ASP A O 1
ATOM 944 N N . ASP A 1 123 ? -4.477 -17.547 2.703 1 97.75 123 ASP A N 1
ATOM 945 C CA . ASP A 1 123 ? -3.291 -16.797 2.285 1 97.75 123 ASP A CA 1
ATOM 946 C C . ASP A 1 123 ? -3.262 -16.625 0.77 1 97.75 123 ASP A C 1
ATOM 948 O O . ASP A 1 123 ? -2.199 -16.703 0.15 1 97.75 123 ASP A O 1
ATOM 952 N N . GLY A 1 124 ? -4.379 -16.438 0.178 1 97.88 124 GLY A N 1
ATOM 953 C CA . GLY A 1 124 ? -4.453 -15.977 -1.196 1 97.88 124 GLY A CA 1
ATOM 954 C C . GLY A 1 124 ? -4.668 -17.094 -2.195 1 97.88 124 GLY A C 1
ATOM 955 O O . GLY A 1 124 ? -4.668 -16.859 -3.406 1 97.88 124 GLY A O 1
ATOM 956 N N . ASP A 1 125 ? -4.883 -18.328 -1.769 1 97.62 125 ASP A N 1
ATOM 957 C CA . ASP A 1 125 ? -5.176 -19.422 -2.689 1 97.62 125 ASP A CA 1
ATOM 958 C C . ASP A 1 125 ? -6.594 -19.312 -3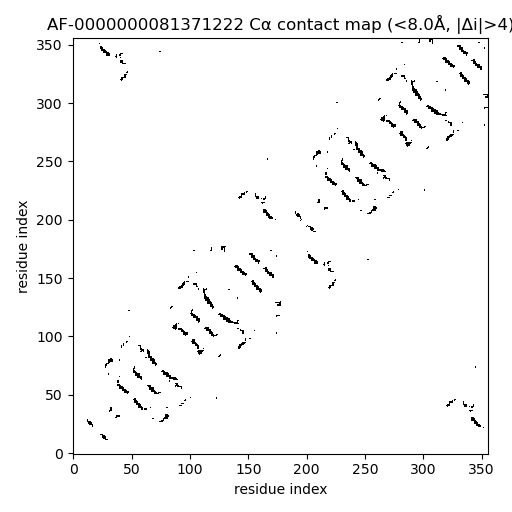.238 1 97.62 125 ASP A C 1
ATOM 960 O O . ASP A 1 125 ? -6.863 -19.719 -4.367 1 97.62 125 ASP A O 1
ATOM 964 N N . SER A 1 126 ? -7.457 -18.844 -2.436 1 97.75 126 SER A N 1
ATOM 965 C CA . SER A 1 126 ? -8.828 -18.562 -2.844 1 97.75 126 SER A CA 1
ATOM 966 C C . SER A 1 126 ? -9.352 -17.281 -2.184 1 97.75 126 SER A C 1
ATOM 968 O O . SER A 1 126 ? -8.844 -16.859 -1.146 1 97.75 126 SER A O 1
ATOM 970 N N . TRP A 1 127 ? -10.328 -16.75 -2.871 1 97.69 127 TRP A N 1
ATOM 971 C CA . TRP A 1 127 ? -10.805 -15.453 -2.418 1 97.69 127 TRP A CA 1
ATOM 972 C C . TRP A 1 127 ? -12.328 -15.406 -2.396 1 97.69 127 TRP A C 1
ATOM 974 O O . TRP A 1 127 ? -12.984 -15.992 -3.26 1 97.69 127 TRP A O 1
ATOM 984 N N . ASP A 1 128 ? -12.812 -14.617 -1.388 1 95.88 128 ASP A N 1
ATOM 985 C CA . ASP A 1 128 ? -14.234 -14.297 -1.304 1 95.88 128 ASP A CA 1
ATOM 986 C C . ASP A 1 128 ? -14.469 -12.797 -1.46 1 95.88 128 ASP A C 1
ATOM 988 O O . ASP A 1 128 ? -13.75 -11.984 -0.872 1 95.88 128 ASP A O 1
ATOM 992 N N . GLU A 1 129 ? -15.461 -12.516 -2.248 1 93.56 129 GLU A N 1
ATOM 993 C CA . GLU A 1 129 ? -15.875 -11.117 -2.295 1 93.56 129 GLU A CA 1
ATOM 994 C C . GLU A 1 129 ? -16.562 -10.695 -0.997 1 93.56 129 GLU A C 1
ATOM 996 O O . GLU A 1 129 ? -17.438 -11.398 -0.505 1 93.56 129 GLU A O 1
ATOM 1001 N N . VAL A 1 130 ? -16.156 -9.648 -0.447 1 92.06 130 VAL A N 1
ATOM 1002 C CA . VAL A 1 130 ? -16.688 -9.164 0.822 1 92.06 130 VAL A CA 1
ATOM 1003 C C . VAL A 1 130 ? -17.703 -8.055 0.565 1 92.06 130 VAL A C 1
ATOM 1005 O O . VAL A 1 130 ? -18.781 -8.055 1.154 1 92.06 130 VAL A O 1
ATOM 1008 N N . MET A 1 131 ? -17.281 -7.098 -0.288 1 91.81 131 MET A N 1
ATOM 1009 C CA . MET A 1 131 ? -18.172 -5.957 -0.513 1 91.81 131 MET A CA 1
ATOM 1010 C C . MET A 1 131 ? -17.75 -5.184 -1.759 1 91.81 131 MET A C 1
ATOM 1012 O O . MET A 1 131 ? -16.609 -5.262 -2.189 1 91.81 131 MET A O 1
ATOM 1016 N N . THR A 1 132 ? -18.75 -4.465 -2.252 1 94.62 132 THR A N 1
ATOM 1017 C CA . THR A 1 132 ? -18.5 -3.48 -3.299 1 94.62 132 THR A CA 1
ATOM 1018 C C . THR A 1 132 ? -18.422 -2.074 -2.713 1 94.62 132 THR A C 1
ATOM 1020 O O . THR A 1 132 ? -19.406 -1.566 -2.178 1 94.62 132 THR A O 1
ATOM 1023 N N . LEU A 1 133 ? -17.266 -1.451 -2.828 1 94.06 133 LEU A N 1
ATOM 1024 C CA . LEU A 1 133 ? -17.094 -0.099 -2.305 1 94.06 133 LEU A CA 1
ATOM 1025 C C . LEU A 1 133 ? -17.703 0.928 -3.254 1 94.06 133 LEU A C 1
ATOM 1027 O O . LEU A 1 133 ? -18.359 1.871 -2.812 1 94.06 133 LEU A O 1
ATOM 1031 N N . GLU A 1 134 ? -17.359 0.777 -4.488 1 94.56 134 GLU A N 1
ATOM 1032 C CA . GLU A 1 134 ? -17.844 1.669 -5.539 1 94.56 134 GLU A CA 1
ATOM 1033 C C . GLU A 1 134 ? -18.25 0.886 -6.785 1 94.56 134 GLU A C 1
ATOM 1035 O O . GLU A 1 134 ? -17.609 -0.112 -7.129 1 94.56 134 GLU A O 1
ATOM 1040 N N . GLU A 1 135 ? -19.25 1.317 -7.418 1 96.25 135 GLU A N 1
ATOM 1041 C CA . GLU A 1 135 ? -19.672 0.794 -8.711 1 96.25 135 GLU A CA 1
ATOM 1042 C C . GLU A 1 135 ? -20.406 1.861 -9.523 1 96.25 135 GLU A C 1
ATOM 1044 O O . GLU A 1 135 ? -21.625 1.991 -9.438 1 96.25 135 GLU A O 1
ATOM 1049 N N . THR A 1 136 ? -19.641 2.58 -10.219 1 95.19 136 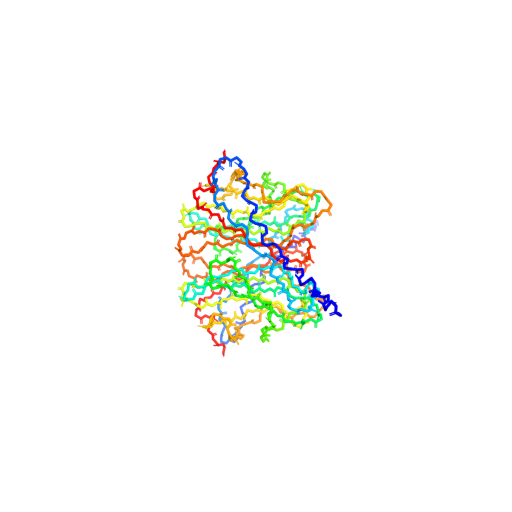THR A N 1
ATOM 1050 C CA . THR A 1 136 ? -20.203 3.648 -11.031 1 95.19 136 THR A CA 1
ATOM 1051 C C . THR A 1 136 ? -19.5 3.73 -12.383 1 95.19 136 THR A C 1
ATOM 1053 O O . THR A 1 136 ? -18.312 4.031 -12.445 1 95.19 136 THR A O 1
ATOM 1056 N N . THR A 1 137 ? -20.25 3.486 -13.43 1 92.69 137 THR A N 1
ATOM 1057 C CA . THR A 1 137 ? -19.703 3.539 -14.781 1 92.69 137 THR A CA 1
ATOM 1058 C C . THR A 1 137 ? -19.219 4.949 -15.109 1 92.69 137 THR A C 1
ATOM 1060 O O . THR A 1 137 ? -19.906 5.93 -14.805 1 92.69 137 THR A O 1
ATOM 1063 N N . GLY A 1 138 ? -18.062 5.047 -15.766 1 93.38 138 GLY A N 1
ATOM 1064 C CA . GLY A 1 138 ? -17.547 6.34 -16.203 1 93.38 138 GLY A CA 1
ATOM 1065 C C . GLY A 1 138 ? -16.734 7.047 -15.141 1 93.38 138 GLY A C 1
ATOM 1066 O O . GLY A 1 138 ? -16.094 8.07 -15.422 1 93.38 138 GLY A O 1
ATOM 1067 N N . MET A 1 139 ? -16.766 6.57 -13.953 1 94.25 139 MET A N 1
ATOM 1068 C CA . MET A 1 139 ? -15.938 7.125 -12.883 1 94.25 139 MET A CA 1
ATOM 1069 C C . MET A 1 139 ? -14.719 6.242 -12.625 1 94.25 139 MET A C 1
ATOM 1071 O O . MET A 1 139 ? -14.664 5.098 -13.078 1 94.25 139 MET A O 1
ATOM 1075 N N . GLU A 1 140 ? -13.781 6.898 -11.992 1 95.75 140 GLU A N 1
ATOM 1076 C CA . GLU A 1 140 ? -12.562 6.18 -11.633 1 95.75 140 GLU A CA 1
ATOM 1077 C C . GLU A 1 140 ? -12.336 6.184 -10.125 1 95.75 140 GLU A C 1
ATOM 1079 O O . GLU A 1 140 ? -12.391 7.234 -9.484 1 95.75 140 GLU A O 1
ATOM 1084 N N . PHE A 1 141 ? -12.086 5.012 -9.57 1 96 141 PHE A N 1
ATOM 1085 C CA . PHE A 1 141 ? -11.656 4.793 -8.195 1 96 141 PHE A CA 1
ATOM 1086 C C . PHE A 1 141 ? -10.32 4.059 -8.156 1 96 141 PHE A C 1
ATOM 1088 O O . PHE A 1 141 ? -10.188 2.967 -8.711 1 96 141 PHE A O 1
ATOM 1095 N N . SER A 1 142 ? -9.367 4.695 -7.535 1 96.31 142 SER A N 1
ATOM 1096 C CA . SER A 1 142 ? -8.023 4.191 -7.762 1 96.31 142 SER A CA 1
ATOM 1097 C C . SER A 1 142 ? -7.176 4.289 -6.496 1 96.31 142 SER A C 1
ATOM 1099 O O . SER A 1 142 ? -7.551 4.973 -5.543 1 96.31 142 SER A O 1
ATOM 1101 N N . TYR A 1 143 ? -6.094 3.539 -6.492 1 95.62 143 TYR A N 1
ATOM 1102 C CA . TYR A 1 143 ? -5.027 3.613 -5.5 1 95.62 143 TYR A CA 1
ATOM 1103 C C . TYR A 1 143 ? -5.57 3.367 -4.098 1 95.62 143 TYR A C 1
ATOM 1105 O O . TYR A 1 143 ? -5.402 4.199 -3.203 1 95.62 143 TYR A O 1
ATOM 1113 N N . PRO A 1 144 ? -6.141 2.199 -3.967 1 97.88 144 PRO A N 1
ATOM 1114 C CA . PRO A 1 144 ? -6.578 1.895 -2.604 1 97.88 144 PRO A CA 1
ATOM 1115 C C . PRO A 1 144 ? -5.414 1.664 -1.645 1 97.88 144 PRO A C 1
ATOM 1117 O O . PRO A 1 144 ? -4.312 1.311 -2.078 1 97.88 144 PRO A O 1
ATOM 1120 N N . ALA A 1 145 ? -5.695 1.902 -0.441 1 97.5 145 ALA A N 1
ATOM 1121 C CA . ALA A 1 145 ? -4.832 1.524 0.675 1 97.5 145 ALA A CA 1
ATOM 1122 C C . ALA A 1 145 ? -5.645 0.942 1.826 1 97.5 145 ALA A C 1
ATOM 1124 O O . ALA A 1 145 ? -6.738 1.428 2.131 1 97.5 145 ALA A O 1
ATOM 1125 N N . VAL A 1 146 ? -5.094 -0.073 2.463 1 97 146 VAL A N 1
ATOM 1126 C CA . VAL A 1 146 ? -5.805 -0.781 3.521 1 97 146 VAL A CA 1
ATOM 1127 C C . VAL A 1 146 ? -4.914 -0.902 4.754 1 97 146 VAL A C 1
ATOM 1129 O O . VAL A 1 146 ? -3.744 -1.281 4.648 1 97 146 VAL A O 1
ATOM 1132 N N . ILE A 1 147 ? -5.426 -0.56 5.887 1 96 147 ILE A N 1
ATOM 1133 C CA . ILE A 1 147 ? -4.75 -0.841 7.148 1 96 147 ILE A CA 1
ATOM 1134 C C . ILE A 1 147 ? -5.75 -1.406 8.156 1 96 147 ILE A C 1
ATOM 1136 O O . ILE A 1 147 ? -6.961 -1.282 7.973 1 96 147 ILE A O 1
ATOM 1140 N N . GLN A 1 148 ? -5.23 -2.01 9.141 1 95.69 148 GLN A N 1
ATOM 1141 C CA . GLN A 1 148 ? -5.996 -2.342 10.336 1 95.69 148 GLN A CA 1
ATOM 1142 C C . GLN A 1 148 ? -5.453 -1.611 11.555 1 95.69 148 GLN A C 1
ATOM 1144 O O . GLN A 1 148 ? -4.273 -1.735 11.883 1 95.69 148 GLN A O 1
ATOM 1149 N N . THR A 1 149 ? -6.352 -0.863 12.172 1 94.81 149 THR A N 1
ATOM 1150 C CA . THR A 1 149 ? -5.941 -0.107 13.352 1 94.81 149 THR A CA 1
ATOM 1151 C C . THR A 1 149 ? -5.934 -1 14.586 1 94.81 149 THR A C 1
ATOM 1153 O O . THR A 1 149 ? -6.375 -2.148 14.531 1 94.81 149 THR A O 1
ATOM 1156 N N . ARG A 1 150 ? -5.434 -0.413 15.719 1 93.81 150 ARG A N 1
ATOM 1157 C CA . ARG A 1 150 ? -5.223 -1.161 16.953 1 93.81 150 ARG A CA 1
ATOM 1158 C C . ARG A 1 150 ? -6.539 -1.727 17.484 1 93.81 150 ARG A C 1
ATOM 1160 O O . ARG A 1 150 ? -6.562 -2.812 18.062 1 93.81 150 ARG A O 1
ATOM 1167 N N . ASP A 1 151 ? -7.598 -1.084 17.281 1 92.88 151 ASP A N 1
ATOM 1168 C CA . ASP A 1 151 ? -8.898 -1.529 17.766 1 92.88 151 ASP A CA 1
ATOM 1169 C C . ASP A 1 151 ? -9.5 -2.592 16.859 1 92.88 151 ASP A C 1
ATOM 1171 O O . ASP A 1 151 ? -10.617 -3.049 17.078 1 92.88 151 ASP A O 1
ATOM 1175 N N . GLY A 1 152 ? -8.812 -2.887 15.805 1 93.81 152 GLY A N 1
ATOM 1176 C CA . GLY A 1 152 ? -9.203 -3.998 14.953 1 93.81 152 GLY A CA 1
ATOM 1177 C C . GLY A 1 152 ? -9.969 -3.564 13.719 1 93.81 152 GLY A C 1
ATOM 1178 O O . GLY A 1 152 ? -10.219 -4.371 12.82 1 93.81 152 GLY A O 1
ATOM 1179 N N . LEU A 1 153 ? -10.297 -2.303 13.648 1 93.06 153 LEU A N 1
ATOM 1180 C CA . LEU A 1 153 ? -11.062 -1.812 12.5 1 93.06 153 LEU A CA 1
ATOM 1181 C C . LEU A 1 153 ? -10.203 -1.802 11.242 1 93.06 153 LEU A C 1
ATOM 1183 O O . LEU A 1 153 ? -9 -1.518 11.305 1 93.06 153 LEU A O 1
ATOM 1187 N N . VAL A 1 154 ? -10.852 -2.127 10.156 1 94.5 154 VAL A N 1
ATOM 1188 C CA . VAL A 1 154 ? -10.188 -2.092 8.859 1 94.5 154 VAL A CA 1
ATOM 1189 C C . VAL A 1 154 ? -10.516 -0.784 8.141 1 94.5 154 VAL A C 1
ATOM 1191 O O . VAL A 1 154 ? -11.688 -0.46 7.938 1 94.5 154 VAL A O 1
ATOM 1194 N N . HIS A 1 155 ? -9.516 -0.042 7.805 1 93.44 155 HIS A N 1
ATOM 1195 C CA . HIS A 1 155 ? -9.648 1.23 7.105 1 93.44 155 HIS A CA 1
ATOM 1196 C C . HIS A 1 155 ? -9.203 1.11 5.652 1 93.44 155 HIS A C 1
ATOM 1198 O O . HIS A 1 155 ? -8.094 0.657 5.375 1 93.44 155 HIS A O 1
ATOM 1204 N N . VAL A 1 156 ? -10.125 1.497 4.766 1 95.19 156 VAL A N 1
ATOM 1205 C CA . VAL A 1 156 ? -9.82 1.537 3.338 1 95.19 156 VAL A CA 1
ATOM 1206 C C . VAL A 1 156 ? -9.891 2.977 2.832 1 95.19 156 VAL A C 1
ATOM 1208 O O . VAL A 1 156 ? -10.898 3.658 3.033 1 95.19 156 VAL A O 1
ATOM 1211 N N . THR A 1 157 ? -8.812 3.447 2.234 1 94.19 157 THR A N 1
ATOM 1212 C CA . THR A 1 157 ? -8.805 4.746 1.57 1 94.19 157 THR A CA 1
ATOM 1213 C C . THR A 1 157 ? -8.531 4.59 0.077 1 94.19 157 THR A C 1
ATOM 1215 O O . THR A 1 157 ? -7.887 3.629 -0.343 1 94.19 157 THR A O 1
ATOM 1218 N N . TYR A 1 158 ? -9.062 5.539 -0.691 1 95.31 158 TYR A N 1
ATOM 1219 C CA . TYR A 1 158 ? -8.812 5.496 -2.127 1 95.31 158 TYR A CA 1
ATOM 1220 C C . TYR A 1 158 ? -9.07 6.855 -2.766 1 95.31 158 TYR A C 1
ATOM 1222 O O . TYR A 1 158 ? -9.742 7.707 -2.178 1 95.31 158 TYR A O 1
ATOM 1230 N N . THR A 1 159 ? -8.477 7.031 -3.91 1 93 159 THR A N 1
ATOM 1231 C CA . THR A 1 159 ? -8.719 8.219 -4.719 1 93 159 THR A CA 1
ATOM 1232 C C . THR A 1 159 ? -10.078 8.125 -5.418 1 93 159 THR A C 1
ATOM 1234 O O . THR A 1 159 ? -10.336 7.164 -6.145 1 93 159 THR A O 1
ATOM 1237 N N . TYR A 1 160 ? -10.914 9.078 -5.16 1 91.44 160 TYR A N 1
ATOM 1238 C CA . TYR A 1 160 ? -12.266 9.141 -5.715 1 91.44 160 TYR A CA 1
ATOM 1239 C C . TYR A 1 160 ? -12.328 10.109 -6.887 1 91.44 160 TYR A C 1
ATOM 1241 O O . TYR A 1 160 ? -12.391 11.32 -6.695 1 91.44 160 TYR A O 1
ATOM 1249 N N . ASN A 1 161 ? -12.258 9.5 -8.07 1 89.69 161 ASN A N 1
ATOM 1250 C CA . ASN A 1 161 ? -12.43 10.219 -9.328 1 89.69 161 ASN A CA 1
ATOM 1251 C C . ASN A 1 161 ? -11.43 11.359 -9.461 1 89.69 161 ASN A C 1
ATOM 1253 O O . ASN A 1 161 ? -11.75 12.422 -10.008 1 89.69 161 ASN A O 1
ATOM 1257 N N . ARG A 1 162 ? -10.352 11.156 -8.867 1 85.75 162 ARG A N 1
ATOM 1258 C CA . ARG A 1 162 ? -9.219 12.07 -8.859 1 85.75 162 ARG A CA 1
ATOM 1259 C C . ARG A 1 162 ? -9.633 13.453 -8.383 1 85.75 162 ARG A C 1
ATOM 1261 O O . ARG A 1 162 ? -9.164 14.469 -8.906 1 85.75 162 ARG A O 1
ATOM 1268 N N . THR A 1 163 ? -10.594 13.469 -7.5 1 81.5 163 THR A N 1
ATOM 1269 C CA . THR A 1 163 ? -11.047 14.742 -6.969 1 81.5 163 THR A CA 1
ATOM 1270 C C . THR A 1 163 ? -10.945 14.766 -5.445 1 81.5 163 THR A C 1
ATOM 1272 O O . THR A 1 163 ? -10.867 15.836 -4.84 1 81.5 163 THR A O 1
ATOM 1275 N N . GLN A 1 164 ? -10.93 13.648 -4.895 1 84.5 164 GLN A N 1
ATOM 1276 C CA . GLN A 1 164 ? -10.852 13.555 -3.441 1 84.5 164 GLN A CA 1
ATOM 1277 C C . GLN A 1 164 ? -10.414 12.164 -3.004 1 84.5 164 GLN A C 1
ATOM 1279 O O . GLN A 1 164 ? -10.352 11.242 -3.82 1 84.5 164 GLN A O 1
ATOM 1284 N N . ILE A 1 165 ? -10.055 12.109 -1.736 1 90 165 ILE A N 1
ATOM 1285 C CA . ILE A 1 165 ? -9.789 10.82 -1.109 1 90 165 ILE A CA 1
ATOM 1286 C C . ILE A 1 165 ? -11 10.383 -0.287 1 90 165 ILE A C 1
ATOM 1288 O O . ILE A 1 165 ? -11.578 11.188 0.45 1 90 165 ILE A O 1
ATOM 1292 N N . LYS A 1 166 ? -11.391 9.148 -0.5 1 90.06 166 LYS A N 1
ATOM 1293 C CA . LYS A 1 166 ? -12.445 8.57 0.323 1 90.06 166 LYS A CA 1
ATOM 1294 C C . LYS A 1 166 ? -11.875 7.598 1.347 1 90.06 166 LYS A C 1
ATOM 1296 O O . LYS A 1 166 ? -10.875 6.93 1.082 1 90.06 166 LYS A O 1
ATOM 1301 N N . HIS A 1 167 ? -12.555 7.566 2.533 1 92.12 167 HIS A N 1
ATOM 1302 C CA . HIS A 1 167 ? -12.188 6.699 3.646 1 92.12 167 HIS A CA 1
ATOM 1303 C C . HIS A 1 167 ? -13.375 5.859 4.105 1 92.12 167 HIS A C 1
ATOM 1305 O O . HIS A 1 167 ? -14.43 6.402 4.453 1 92.12 167 HIS A O 1
ATOM 1311 N N . VAL A 1 168 ? -13.234 4.566 4.09 1 91.81 168 VAL A N 1
ATOM 1312 C CA . VAL A 1 168 ? -14.258 3.625 4.531 1 91.81 168 VAL A CA 1
ATOM 1313 C C . VAL A 1 168 ? -13.734 2.807 5.707 1 91.81 168 VAL A C 1
ATOM 1315 O O . VAL A 1 168 ? -12.586 2.361 5.699 1 91.81 168 VAL A O 1
ATOM 1318 N N . VAL A 1 169 ? -14.594 2.666 6.715 1 91.38 169 VAL A N 1
ATOM 1319 C CA . VAL A 1 169 ? -14.242 1.852 7.871 1 91.38 169 VAL A CA 1
ATOM 1320 C C . VAL A 1 169 ? -15.109 0.598 7.906 1 91.38 169 VAL A C 1
ATOM 1322 O O . VAL A 1 169 ? -16.328 0.683 7.805 1 91.38 169 VAL A O 1
ATOM 1325 N N . LEU A 1 170 ? -14.406 -0.541 8.023 1 90.25 170 LEU A N 1
ATOM 1326 C CA . LEU A 1 170 ? -15.086 -1.833 8.062 1 90.25 170 LEU A CA 1
ATOM 1327 C C . LEU A 1 170 ? -14.766 -2.566 9.367 1 90.25 170 LEU A C 1
ATOM 1329 O O . LEU A 1 170 ? -13.633 -2.52 9.852 1 90.25 170 LEU A O 1
ATOM 1333 N N . GLN A 1 171 ? -15.781 -3.281 9.875 1 89.62 171 GLN A N 1
ATOM 1334 C CA . GLN A 1 171 ? -15.531 -4.203 10.977 1 89.62 171 GLN A CA 1
ATOM 1335 C C . GLN A 1 171 ? -14.867 -5.488 10.477 1 89.62 171 GLN A C 1
ATOM 1337 O O . GLN A 1 171 ? -15.211 -5.996 9.406 1 89.62 171 GLN A O 1
ATOM 1342 N N . PRO A 1 172 ? -13.969 -6.027 11.336 1 87.94 172 PRO A N 1
ATOM 1343 C CA . PRO A 1 172 ? -13.352 -7.293 10.922 1 87.94 172 PRO A CA 1
ATOM 1344 C C . PRO A 1 172 ? -14.383 -8.391 10.648 1 87.94 172 PRO A C 1
ATOM 1346 O O . PRO A 1 172 ? -14.172 -9.234 9.773 1 87.94 172 PRO A O 1
ATOM 1349 N N . SER A 1 173 ? -15.43 -8.352 11.344 1 84.25 173 SER A N 1
ATOM 1350 C CA . SER A 1 173 ? -16.469 -9.359 11.164 1 84.25 173 SER A CA 1
ATOM 1351 C C . SER A 1 173 ? -17.109 -9.25 9.781 1 84.25 173 SER A C 1
ATOM 1353 O O . SER A 1 173 ? -17.688 -10.219 9.281 1 84.25 173 SER A O 1
ATOM 1355 N N . GLU A 1 174 ? -17.016 -8.117 9.172 1 80.06 174 GLU A N 1
ATOM 1356 C CA . GLU A 1 174 ? -17.562 -7.895 7.84 1 80.06 174 GLU A CA 1
ATOM 1357 C C . GLU A 1 174 ? -16.641 -8.453 6.758 1 80.06 174 GLU A C 1
ATOM 1359 O O . GLU A 1 174 ? -17.031 -8.547 5.594 1 80.06 174 GLU A O 1
ATOM 1364 N N . MET A 1 175 ? -15.477 -8.797 7.168 1 80.06 175 MET A N 1
ATOM 1365 C CA . MET A 1 175 ? -14.516 -9.328 6.203 1 80.06 175 MET A CA 1
ATOM 1366 C C . MET A 1 175 ? -14.781 -10.797 5.926 1 80.06 175 MET A C 1
ATOM 1368 O O . MET A 1 175 ? -14.031 -11.438 5.184 1 80.06 175 MET A O 1
ATOM 1372 N N . ALA A 1 176 ? -15.781 -11.297 6.508 1 69.69 176 ALA A N 1
ATOM 1373 C CA . ALA A 1 176 ? -16.188 -12.68 6.273 1 69.69 176 ALA A CA 1
ATOM 1374 C C . ALA A 1 176 ? -17.141 -12.781 5.09 1 69.69 176 ALA A C 1
ATOM 1376 O O . ALA A 1 176 ? -17.688 -11.773 4.648 1 69.69 176 ALA A O 1
ATOM 1377 N N . ARG A 1 177 ? -17.094 -13.969 4.461 1 63.03 177 ARG A N 1
ATOM 1378 C CA . ARG A 1 177 ? -17.922 -14.258 3.289 1 63.03 177 ARG A CA 1
ATOM 1379 C C . ARG A 1 177 ? -19.312 -13.656 3.43 1 63.03 177 ARG A C 1
ATOM 1381 O O . ARG A 1 177 ? -19.906 -13.719 4.504 1 63.03 177 ARG A O 1
ATOM 1388 N N . LEU A 1 178 ? -19.547 -12.742 2.432 1 46.53 178 LEU A N 1
ATOM 1389 C CA . LEU A 1 178 ? -20.969 -12.445 2.328 1 46.53 178 LEU A CA 1
ATOM 1390 C C . LEU A 1 178 ? -21.781 -13.719 2.113 1 46.53 178 LEU A C 1
ATOM 1392 O O . LEU A 1 178 ? -21.281 -14.672 1.499 1 46.53 178 LEU A O 1
ATOM 1396 N N . MET B 1 1 ? -35.938 46.219 1.308 1 23.83 1 MET B N 1
ATOM 1397 C CA . MET B 1 1 ? -34.5 46.188 1.604 1 23.83 1 MET B CA 1
ATOM 1398 C C . MET B 1 1 ? -34.031 44.75 1.818 1 23.83 1 MET B C 1
ATOM 1400 O O . MET B 1 1 ? -34.281 44.156 2.867 1 23.83 1 MET B O 1
ATOM 1404 N N . TRP B 1 2 ? -33.969 43.781 0.934 1 22.84 2 TRP B N 1
ATOM 1405 C CA . TRP B 1 2 ? -34.094 42.344 0.712 1 22.84 2 TRP B CA 1
ATOM 1406 C C . TRP B 1 2 ? -32.75 41.656 0.881 1 22.84 2 TRP B C 1
ATOM 1408 O O . TRP B 1 2 ? -31.766 42.062 0.261 1 22.84 2 TRP B O 1
ATOM 1418 N N . ILE B 1 3 ? -32.406 41.281 2.1 1 22.34 3 ILE B N 1
ATOM 1419 C CA . ILE B 1 3 ? -31.172 40.719 2.641 1 22.34 3 ILE B CA 1
ATOM 1420 C C . ILE B 1 3 ? -30.781 39.469 1.867 1 22.34 3 ILE B C 1
ATOM 1422 O O . ILE B 1 3 ? -31.547 38.5 1.796 1 22.34 3 ILE B O 1
ATOM 1426 N N . PHE B 1 4 ? -29.938 39.531 0.827 1 22.66 4 PHE B N 1
ATOM 1427 C CA . PHE B 1 4 ? -29.438 38.562 -0.152 1 22.66 4 PHE B CA 1
ATOM 1428 C C . PHE B 1 4 ? -28.719 37.406 0.537 1 22.66 4 PHE B C 1
ATOM 1430 O O . PHE B 1 4 ? -27.734 37.625 1.254 1 22.66 4 PHE B O 1
ATOM 1437 N N . CYS B 1 5 ? -29.391 36.281 0.88 1 24.06 5 CYS B N 1
ATOM 1438 C CA . CYS B 1 5 ? -29.031 34.969 1.454 1 24.06 5 CYS B CA 1
ATOM 1439 C C . CYS B 1 5 ? -27.922 34.312 0.662 1 24.06 5 CYS B C 1
ATOM 1441 O O . CYS B 1 5 ? -28.109 33.906 -0.481 1 24.06 5 CYS B O 1
ATOM 1443 N N . GLY B 1 6 ? -26.719 34.781 0.544 1 27.64 6 GLY B N 1
ATOM 1444 C CA . GLY B 1 6 ? -25.578 34.281 -0.211 1 27.64 6 GLY B CA 1
ATOM 1445 C C . GLY B 1 6 ? -25.266 32.812 0.031 1 27.64 6 GLY B C 1
ATOM 1446 O O . GLY B 1 6 ? -25.219 32.375 1.179 1 27.64 6 GLY B O 1
ATOM 1447 N N . SER B 1 7 ? -25.641 31.781 -0.786 1 26 7 SER B N 1
ATOM 1448 C CA . SER B 1 7 ? -25.797 30.328 -0.874 1 26 7 SER B CA 1
ATOM 1449 C C . SER B 1 7 ? -24.453 29.625 -0.643 1 26 7 SER B C 1
ATOM 1451 O O . SER B 1 7 ? -23.547 29.734 -1.46 1 26 7 SER B O 1
ATOM 1453 N N . TRP B 1 8 ? -23.781 29.562 0.528 1 27.16 8 TRP B N 1
ATOM 1454 C CA . TRP B 1 8 ? -22.641 28.891 1.158 1 27.16 8 TRP B CA 1
ATOM 1455 C C . TRP B 1 8 ? -22.688 27.391 0.906 1 27.16 8 TRP B C 1
ATOM 1457 O O . TRP B 1 8 ? -23.594 26.703 1.373 1 27.16 8 TRP B O 1
ATOM 1467 N N . ASN B 1 9 ? -22.578 26.734 -0.291 1 28.69 9 ASN B N 1
ATOM 1468 C CA . ASN B 1 9 ? -22.641 25.391 -0.86 1 28.69 9 ASN B CA 1
ATOM 1469 C C . ASN B 1 9 ? -21.812 24.391 -0.036 1 28.69 9 ASN B C 1
ATOM 1471 O O . ASN B 1 9 ? -20.578 24.422 -0.073 1 28.69 9 ASN B O 1
ATOM 1475 N N . SER B 1 10 ? -22.109 23.938 1.149 1 30.05 10 SER B N 1
ATOM 1476 C CA . SER B 1 10 ? -21.766 23.109 2.305 1 30.05 10 SER B CA 1
ATOM 1477 C C . SER B 1 10 ? -21.531 21.656 1.901 1 30.05 10 SER B C 1
ATOM 1479 O O . SER B 1 10 ? -22.469 20.969 1.474 1 30.05 10 SER B O 1
ATOM 1481 N N . TRP B 1 11 ? -20.594 21.234 1.105 1 28.59 11 TRP B N 1
ATOM 1482 C CA . TRP B 1 11 ? -20.234 19.969 0.466 1 28.59 11 TRP B CA 1
ATOM 1483 C C . TRP B 1 11 ? -20.391 18.812 1.434 1 28.59 11 TRP B C 1
ATOM 1485 O O . TRP B 1 11 ? -19.875 18.844 2.555 1 28.59 11 TRP B O 1
ATOM 1495 N N . GLY B 1 12 ? -21.422 17.859 1.296 1 29.59 12 GLY B N 1
ATOM 1496 C CA . GLY B 1 12 ? -22.203 16.781 1.885 1 29.59 12 GLY B CA 1
ATOM 1497 C C . GLY B 1 12 ? -21.406 15.523 2.15 1 29.59 12 GLY B C 1
ATOM 1498 O O . GLY B 1 12 ? -20.562 15.141 1.335 1 29.59 12 GLY B O 1
ATOM 1499 N N . ALA B 1 13 ? -20.875 15.227 3.244 1 30.36 13 ALA B N 1
ATOM 1500 C CA . ALA B 1 13 ? -20.516 13.969 3.883 1 30.36 13 ALA B CA 1
ATOM 1501 C C . ALA B 1 13 ? -21.547 12.883 3.586 1 30.36 13 ALA B C 1
ATOM 1503 O O . ALA B 1 13 ? -22.734 13.039 3.898 1 30.36 13 ALA B O 1
ATOM 1504 N N . TRP B 1 14 ? -21.578 12.328 2.342 1 31.64 14 TRP B N 1
ATOM 1505 C CA . TRP B 1 14 ? -22.625 11.328 2.16 1 31.64 14 TRP B CA 1
ATOM 1506 C C . TRP B 1 14 ? -22.391 10.117 3.059 1 31.64 14 TRP B C 1
ATOM 1508 O O . TRP B 1 14 ? -21.281 9.578 3.104 1 31.64 14 TRP B O 1
ATOM 1518 N N . MET B 1 15 ? -22.938 10.156 4.152 1 31 15 MET B N 1
ATOM 1519 C CA . MET B 1 15 ? -23.047 8.961 4.984 1 31 15 MET B CA 1
ATOM 1520 C C . MET B 1 15 ? -23.938 7.918 4.32 1 31 15 MET B C 1
ATOM 1522 O O . MET B 1 15 ? -25.141 8.148 4.125 1 31 15 MET B O 1
ATOM 1526 N N . GLU B 1 16 ? -23.594 7.441 3.152 1 32.03 16 GLU B N 1
ATOM 1527 C CA . GLU B 1 16 ? -24.594 6.449 2.781 1 32.03 16 GLU B CA 1
ATOM 1528 C C . GLU B 1 16 ? -24.578 5.254 3.73 1 32.03 16 GLU B C 1
ATOM 1530 O O . GLU B 1 16 ? -23.516 4.652 3.947 1 32.03 16 GLU B O 1
ATOM 1535 N N . VAL B 1 17 ? -25.531 5.344 4.746 1 31.81 17 VAL B N 1
ATOM 1536 C CA . VAL B 1 17 ? -26.016 4.238 5.562 1 31.81 17 VAL B CA 1
ATOM 1537 C C . VAL B 1 17 ? -26.891 3.314 4.703 1 31.81 17 VAL B C 1
ATOM 1539 O O . VAL B 1 17 ? -27.828 3.764 4.055 1 31.81 17 VAL B O 1
ATOM 1542 N N . THR B 1 18 ? -26.344 2.324 3.904 1 34.28 18 THR B N 1
ATOM 1543 C CA . THR B 1 18 ? -27.344 1.486 3.27 1 34.28 18 THR B CA 1
ATOM 1544 C C . THR B 1 18 ? -28.375 1.007 4.293 1 34.28 18 THR B C 1
ATOM 1546 O O . THR B 1 18 ? -28.047 0.799 5.461 1 34.28 18 THR B O 1
ATOM 1549 N N . ALA B 1 19 ? -29.562 1.241 4.094 1 30.95 19 ALA B N 1
ATOM 1550 C CA . ALA B 1 19 ? -30.75 0.766 4.789 1 30.95 19 ALA B CA 1
ATOM 1551 C C . ALA B 1 19 ? -30.688 -0.741 5.02 1 30.95 19 ALA B C 1
ATOM 1553 O O . ALA B 1 19 ? -31.375 -1.271 5.891 1 30.95 19 ALA B O 1
ATOM 1554 N N . ASP B 1 20 ? -30.766 -1.632 3.939 1 33.06 20 ASP B N 1
ATOM 1555 C CA . ASP B 1 20 ? -31.078 -2.996 4.355 1 33.06 20 ASP B CA 1
ATOM 1556 C C . ASP B 1 20 ? -30.109 -3.475 5.438 1 33.06 20 ASP B C 1
ATOM 1558 O O . ASP B 1 20 ? -29.141 -2.783 5.762 1 33.06 20 ASP B O 1
ATOM 1562 N N . GLY B 1 21 ? -29.875 -5.016 5.637 1 34.19 21 GLY B N 1
ATOM 1563 C CA . GLY B 1 21 ? -29.078 -5.551 6.73 1 34.19 21 GLY B CA 1
ATOM 1564 C C . GLY B 1 21 ? -27.797 -4.773 6.98 1 34.19 21 GLY B C 1
ATOM 1565 O O . GLY B 1 21 ? -26.766 -5.055 6.371 1 34.19 21 GLY B O 1
ATOM 1566 N N . GLY B 1 22 ? -27.641 -3.5 7.164 1 34.84 22 GLY B N 1
ATOM 1567 C CA . GLY B 1 22 ? -27.078 -2.162 7.078 1 34.84 22 GLY B CA 1
ATOM 1568 C C . GLY B 1 22 ? -25.656 -2.088 7.566 1 34.84 22 GLY B C 1
ATOM 1569 O O . GLY B 1 22 ? -25.391 -1.589 8.664 1 34.84 22 GLY B O 1
ATOM 1570 N N . ARG B 1 23 ? -24.797 -3.006 7.367 1 36.25 23 ARG B N 1
ATOM 1571 C CA . ARG B 1 23 ? -23.5 -3.129 8.039 1 36.25 23 ARG B CA 1
ATOM 1572 C C . ARG B 1 23 ? -22.688 -1.845 7.898 1 36.25 23 ARG B C 1
ATOM 1574 O O . ARG B 1 23 ? -22.766 -1.158 6.879 1 36.25 23 ARG B O 1
ATOM 1581 N N . SER B 1 24 ? -22.312 -1.098 9.133 1 37.75 24 SER B N 1
ATOM 1582 C CA . SER B 1 24 ? -21.812 0.141 9.711 1 37.75 24 SER B CA 1
ATOM 1583 C C . SER B 1 24 ? -20.531 0.6 9.023 1 37.75 24 SER B C 1
ATOM 1585 O O . SER B 1 24 ? -19.422 0.318 9.492 1 37.75 24 SER B O 1
ATOM 1587 N N . TRP B 1 25 ? -20.484 0.285 7.684 1 41.44 25 TRP B N 1
ATOM 1588 C CA . TRP B 1 25 ? -19.266 0.972 7.285 1 41.44 25 TRP B CA 1
ATOM 1589 C C . TRP B 1 25 ? -19.516 2.461 7.074 1 41.44 25 TRP B C 1
ATOM 1591 O O . TRP B 1 25 ? -20.641 2.867 6.77 1 41.44 25 TRP B O 1
ATOM 1601 N N . LYS B 1 26 ? -18.875 3.361 7.766 1 47.28 26 LYS B N 1
ATOM 1602 C CA . LYS B 1 26 ? -18.906 4.812 7.59 1 47.28 26 LYS B CA 1
ATOM 1603 C C . LYS B 1 26 ? -17.875 5.262 6.559 1 47.28 26 LYS B C 1
ATOM 1605 O O . LYS B 1 26 ? -16.766 4.73 6.508 1 47.28 26 LYS B O 1
ATOM 1610 N N . LYS B 1 27 ? -18.469 5.758 5.426 1 47.22 27 LYS B N 1
ATOM 1611 C CA . LYS B 1 27 ? -17.609 6.445 4.473 1 47.22 27 LYS B CA 1
ATOM 1612 C C . LYS B 1 27 ? -17.359 7.887 4.898 1 47.22 27 LYS B C 1
ATOM 1614 O O . LYS B 1 27 ? -18.281 8.602 5.285 1 47.22 27 LYS B O 1
ATOM 1619 N N . TYR B 1 28 ? -15.961 8.172 5.309 1 49.47 28 TYR B N 1
ATOM 1620 C CA . TYR B 1 28 ? -15.562 9.516 5.691 1 49.47 28 TYR B CA 1
ATOM 1621 C C . TYR B 1 28 ? -14.648 10.133 4.637 1 49.47 28 TYR B C 1
ATOM 1623 O O . TYR B 1 28 ? -13.875 9.43 3.988 1 49.47 28 TYR B O 1
ATOM 1631 N N . GLY B 1 29 ? -14.867 11.492 4.184 1 53.56 29 GLY B N 1
ATOM 1632 C CA . GLY B 1 29 ? -14.156 12.32 3.221 1 53.56 29 GLY B CA 1
ATOM 1633 C C . GLY B 1 29 ? -15.055 13.352 2.553 1 53.56 29 GLY B C 1
ATOM 1634 O O . GLY B 1 29 ? -16.188 13.555 2.971 1 53.56 29 GLY B O 1
ATOM 1635 N N . PRO B 1 30 ? -14.656 14.258 1.644 1 56.91 30 PRO B N 1
ATOM 1636 C CA . PRO B 1 30 ? -13.391 14.305 0.905 1 56.91 3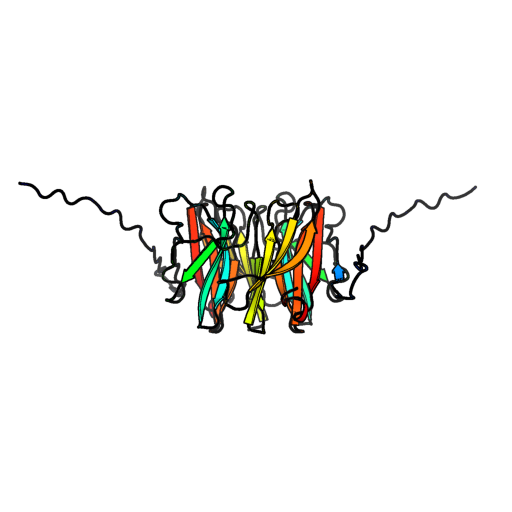0 PRO B CA 1
ATOM 1637 C C . PRO B 1 30 ? -12.266 14.953 1.705 1 56.91 30 PRO B C 1
ATOM 1639 O O . PRO B 1 30 ? -12.523 15.766 2.596 1 56.91 30 PRO B O 1
ATOM 1642 N N . ILE B 1 31 ? -11.094 14.25 1.616 1 60.66 31 ILE B N 1
ATOM 1643 C CA . ILE B 1 31 ? -9.875 14.961 1.973 1 60.66 31 ILE B CA 1
ATOM 1644 C C . ILE B 1 31 ? -9.492 15.93 0.854 1 60.66 31 ILE B C 1
ATOM 1646 O O . ILE B 1 31 ? -9.328 15.523 -0.298 1 60.66 31 ILE B O 1
ATOM 1650 N N . TYR B 1 32 ? -9.867 17.219 1.147 1 58.72 32 TYR B N 1
ATOM 1651 C CA . TYR B 1 32 ? -9.539 18.234 0.165 1 58.72 32 TYR B CA 1
ATOM 1652 C C . TYR B 1 32 ? -8.289 19 0.57 1 58.72 32 TYR B C 1
ATOM 1654 O O . TYR B 1 32 ? -7.93 19.047 1.75 1 58.72 32 TYR B O 1
ATOM 1662 N N . VAL B 1 33 ? -7.445 19.219 -0.51 1 53.75 33 VAL B N 1
ATOM 1663 C CA . VAL B 1 33 ? -6.465 20.266 -0.283 1 53.75 33 VAL B CA 1
ATOM 1664 C C . VAL B 1 33 ? -7.141 21.641 -0.405 1 53.75 33 VAL B C 1
ATOM 1666 O O . VAL B 1 33 ? -7.941 21.859 -1.313 1 53.75 33 VAL B O 1
ATOM 1669 N N . GLU B 1 34 ? -7.02 22.469 0.654 1 51 34 GLU B N 1
ATOM 1670 C CA . GLU B 1 34 ? -7.617 23.797 0.627 1 51 34 GLU B CA 1
ATOM 1671 C C . GLU B 1 34 ? -7.258 24.547 -0.659 1 51 34 GLU B C 1
ATOM 1673 O O . GLU B 1 34 ? -6.078 24.672 -1.001 1 51 34 GLU B O 1
ATOM 1678 N N . ASP B 1 35 ? -8.273 25.172 -1.171 1 48.91 35 ASP B N 1
ATOM 1679 C CA . ASP B 1 35 ? -8.266 26.172 -2.248 1 48.91 35 ASP B CA 1
ATOM 1680 C C . ASP B 1 35 ? -7.699 25.562 -3.533 1 48.91 35 ASP B C 1
ATOM 1682 O O . ASP B 1 35 ? -7.348 26.297 -4.461 1 48.91 35 ASP B O 1
ATOM 1686 N N . GLU B 1 36 ? -7.176 24.391 -3.498 1 51.72 36 GLU B N 1
ATOM 1687 C CA . GLU B 1 36 ? -6.688 23.875 -4.773 1 51.72 36 GLU B CA 1
ATOM 1688 C C . GLU B 1 36 ? -7.504 22.672 -5.23 1 51.72 36 GLU B C 1
ATOM 1690 O O . GLU B 1 36 ? -8.07 21.938 -4.406 1 51.72 36 GLU B O 1
ATOM 1695 N N . SER B 1 37 ? -7.949 22.641 -6.5 1 50.97 37 SER B N 1
ATOM 1696 C CA . SER B 1 37 ? -8.43 21.422 -7.133 1 50.97 37 SER B CA 1
ATOM 1697 C C . SER B 1 37 ? -7.66 20.203 -6.637 1 50.97 37 SER B C 1
ATOM 1699 O O . SER B 1 37 ? -6.559 20.328 -6.094 1 50.97 37 SER B O 1
ATOM 1701 N N . LEU B 1 38 ? -8.164 19 -6.832 1 58.59 38 LEU B N 1
ATOM 1702 C CA . LEU B 1 38 ? -7.656 17.766 -6.266 1 58.59 38 LEU B CA 1
ATOM 1703 C C . LEU B 1 38 ? -6.172 17.578 -6.578 1 58.59 38 LEU B C 1
ATOM 1705 O O . LEU B 1 38 ? -5.793 17.422 -7.738 1 58.59 38 LEU B O 1
ATOM 1709 N N . SER B 1 39 ? -5.238 18.031 -5.68 1 80 39 SER B N 1
ATOM 1710 C CA . SER B 1 39 ? -3.795 18.062 -5.887 1 80 39 SER B CA 1
ATOM 1711 C C . SER B 1 39 ? -3.119 16.875 -5.188 1 80 39 SER B C 1
ATOM 1713 O O . SER B 1 39 ? -1.892 16.766 -5.215 1 80 39 SER B O 1
ATOM 1715 N N . VAL B 1 40 ? -4.035 16 -4.641 1 86.31 40 VAL B N 1
ATOM 1716 C CA . VAL B 1 40 ? -3.393 14.883 -3.961 1 86.31 40 VAL B CA 1
ATOM 1717 C C . VAL B 1 40 ? -4.148 13.586 -4.262 1 86.31 40 VAL B C 1
ATOM 1719 O O . VAL B 1 40 ? -5.375 13.594 -4.383 1 86.31 40 VAL B O 1
ATOM 1722 N N . ILE B 1 41 ? -3.449 12.531 -4.391 1 90.38 41 ILE B N 1
ATOM 1723 C CA . ILE B 1 41 ? -3.99 11.203 -4.648 1 90.38 41 ILE B CA 1
ATOM 1724 C C . ILE B 1 41 ? -3.156 10.156 -3.912 1 90.38 41 ILE B C 1
ATOM 1726 O O . ILE B 1 41 ? -2.193 10.492 -3.221 1 90.38 41 ILE B O 1
ATOM 1730 N N . GLN B 1 42 ? -3.617 8.836 -3.971 1 92.75 42 GLN B N 1
ATOM 1731 C CA . GLN B 1 42 ? -2.908 7.637 -3.543 1 92.75 42 GLN B CA 1
ATOM 1732 C C . GLN B 1 42 ? -2.512 7.727 -2.072 1 92.75 42 GLN B C 1
ATOM 1734 O O . GLN B 1 42 ? -1.325 7.801 -1.747 1 92.75 42 GLN B O 1
ATOM 1739 N N . PRO B 1 43 ? -3.434 7.562 -1.158 1 94.81 43 PRO B N 1
ATOM 1740 C CA . PRO B 1 43 ? -3.24 7.703 0.287 1 94.81 43 PRO B CA 1
ATOM 1741 C C . PRO B 1 43 ? -2.484 6.527 0.901 1 94.81 43 PRO B C 1
ATOM 1743 O O . PRO B 1 43 ? -2.586 5.402 0.411 1 94.81 43 PRO B O 1
ATOM 1746 N N . VAL B 1 44 ? -1.717 6.789 1.918 1 96.81 44 VAL B N 1
ATOM 1747 C CA . VAL B 1 44 ? -1.104 5.82 2.818 1 96.81 44 VAL B CA 1
ATOM 1748 C C . VAL B 1 44 ? -1.528 6.109 4.258 1 96.81 44 VAL B C 1
ATOM 1750 O O . VAL B 1 44 ? -0.899 6.914 4.945 1 96.81 44 VAL B O 1
ATOM 1753 N N . PRO B 1 45 ? -2.6 5.484 4.691 1 96.56 45 PRO B N 1
ATOM 1754 C CA . PRO B 1 45 ? -3.098 5.738 6.047 1 96.56 45 PRO B CA 1
ATOM 1755 C C . PRO B 1 45 ? -2.283 5.016 7.121 1 96.56 45 PRO B C 1
ATOM 1757 O O . PRO B 1 45 ? -1.681 3.977 6.848 1 96.56 45 PRO B O 1
ATOM 1760 N N . TYR B 1 46 ? -2.256 5.59 8.297 1 97.19 46 TYR B N 1
ATOM 1761 C CA . TYR B 1 46 ? -1.689 4.953 9.477 1 97.19 46 TYR B CA 1
ATOM 1762 C C . TYR B 1 46 ? -2.289 5.539 10.75 1 97.19 46 TYR B C 1
ATOM 1764 O O . TYR B 1 46 ? -2.873 6.625 10.727 1 97.19 46 TYR B O 1
ATOM 1772 N N . GLN B 1 47 ? -2.18 4.758 11.742 1 97.25 47 GLN B N 1
ATOM 1773 C CA . GLN B 1 47 ? -2.598 5.207 13.07 1 97.25 47 GLN B CA 1
ATOM 1774 C C . GLN B 1 47 ? -1.412 5.75 13.867 1 97.25 47 GLN B C 1
ATOM 1776 O O . GLN B 1 47 ? -0.362 5.109 13.938 1 97.25 47 GLN B O 1
ATOM 1781 N N . THR B 1 48 ? -1.603 6.91 14.461 1 97.56 48 THR B N 1
ATOM 1782 C CA . THR B 1 48 ? -0.541 7.543 15.234 1 97.56 48 THR B CA 1
ATOM 1783 C C . THR B 1 48 ? -0.429 6.914 16.625 1 97.56 48 THR B C 1
ATOM 1785 O O . THR B 1 48 ? -1.291 6.129 17.016 1 97.56 48 THR B O 1
ATOM 1788 N N . ALA B 1 49 ? 0.678 7.309 17.375 1 96.69 49 ALA B N 1
ATOM 1789 C CA . ALA B 1 49 ? 0.918 6.793 18.719 1 96.69 49 ALA B CA 1
ATOM 1790 C C . ALA B 1 49 ? -0.209 7.188 19.672 1 96.69 49 ALA B C 1
ATOM 1792 O O . ALA B 1 49 ? -0.556 6.434 20.578 1 96.69 49 ALA B O 1
ATOM 1793 N N . ASN B 1 50 ? -0.789 8.281 19.391 1 95.38 50 ASN B N 1
ATOM 1794 C CA . ASN B 1 50 ? -1.847 8.758 20.266 1 95.38 50 ASN B CA 1
ATOM 1795 C C . ASN B 1 50 ? -3.219 8.258 19.828 1 95.38 50 ASN B C 1
ATOM 1797 O O . ASN B 1 50 ? -4.246 8.695 20.344 1 95.38 50 ASN B O 1
ATOM 1801 N N . GLY B 1 51 ? -3.256 7.504 18.844 1 94.81 51 GLY B N 1
ATOM 1802 C CA . GLY B 1 51 ? -4.488 6.84 18.453 1 94.81 51 GLY B CA 1
ATOM 1803 C C . GLY B 1 51 ? -5.246 7.582 17.359 1 94.81 51 GLY B C 1
ATOM 1804 O O . GLY B 1 51 ? -6.293 7.117 16.906 1 94.81 51 GLY B O 1
ATOM 1805 N N . THR B 1 52 ? -4.73 8.695 16.953 1 95.06 52 THR B N 1
ATOM 1806 C CA . THR B 1 52 ? -5.359 9.406 15.844 1 95.06 52 THR B CA 1
ATOM 1807 C C . THR B 1 52 ? -4.934 8.805 14.508 1 95.06 52 THR B C 1
ATOM 1809 O O . THR B 1 52 ? -4.051 7.949 14.453 1 95.06 52 THR B O 1
ATOM 1812 N N . LEU B 1 53 ? -5.66 9.25 13.43 1 94.94 53 LEU B N 1
ATOM 1813 C CA . LEU B 1 53 ? -5.324 8.75 12.102 1 94.94 53 LEU B CA 1
ATOM 1814 C C . LEU B 1 53 ? -4.641 9.836 11.273 1 94.94 53 LEU B C 1
ATOM 1816 O O . LEU B 1 53 ? -5.02 11.008 11.336 1 94.94 53 LEU B O 1
ATOM 1820 N N . ARG B 1 54 ? -3.662 9.406 10.531 1 96.31 54 ARG B N 1
ATOM 1821 C CA . ARG B 1 54 ? -3.031 10.25 9.523 1 96.31 54 ARG B CA 1
ATOM 1822 C C . ARG B 1 54 ? -2.92 9.508 8.188 1 96.31 54 ARG B C 1
ATOM 1824 O O . ARG B 1 54 ? -3.018 8.281 8.148 1 96.31 54 ARG B O 1
ATOM 1831 N N . MET B 1 55 ? -2.826 10.305 7.156 1 95.94 55 MET B N 1
ATOM 1832 C CA . MET B 1 55 ? -2.533 9.742 5.844 1 95.94 55 MET B CA 1
ATOM 1833 C C . MET B 1 55 ? -1.489 10.57 5.109 1 95.94 55 MET B C 1
ATOM 1835 O O . MET B 1 55 ? -1.556 11.805 5.117 1 95.94 55 MET B O 1
ATOM 1839 N N . LEU B 1 56 ? -0.523 9.898 4.594 1 96.88 56 LEU B N 1
ATOM 1840 C CA . LEU B 1 56 ? 0.389 10.5 3.631 1 96.88 56 LEU B CA 1
ATOM 1841 C C . LEU B 1 56 ? -0.161 10.383 2.213 1 96.88 56 LEU B C 1
ATOM 1843 O O . LEU B 1 56 ? -0.799 9.383 1.873 1 96.88 56 LEU B O 1
ATOM 1847 N N . LEU B 1 57 ? 0.114 11.438 1.404 1 94.38 57 LEU B N 1
ATOM 1848 C CA . LEU B 1 57 ? -0.502 11.508 0.084 1 94.38 57 LEU B CA 1
ATOM 1849 C C . LEU B 1 57 ? 0.528 11.875 -0.979 1 94.38 57 LEU B C 1
ATOM 1851 O O . LEU B 1 57 ? 1.385 12.727 -0.753 1 94.38 57 LEU B O 1
ATOM 1855 N N . ARG B 1 58 ? 0.366 11.109 -2.092 1 95.25 58 ARG B N 1
ATOM 1856 C CA . ARG B 1 58 ? 1.03 11.547 -3.314 1 95.25 58 ARG B CA 1
ATOM 1857 C C . ARG B 1 58 ? 0.446 12.859 -3.814 1 95.25 58 ARG B C 1
ATOM 1859 O O . ARG B 1 58 ? -0.773 13.047 -3.809 1 95.25 58 ARG B O 1
ATOM 1866 N N . SER B 1 59 ? 1.37 13.805 -4.191 1 90.56 59 SER B N 1
ATOM 1867 C CA . SER B 1 59 ? 0.884 15.078 -4.703 1 90.56 59 SER B CA 1
ATOM 1868 C C . SER B 1 59 ? 1.235 15.258 -6.176 1 90.56 59 SER B C 1
ATOM 1870 O O . SER B 1 59 ? 2.141 14.594 -6.688 1 90.56 59 SER B O 1
ATOM 1872 N N . PHE B 1 60 ? 0.523 16.094 -6.793 1 88.44 60 PHE B N 1
ATOM 1873 C CA . PHE B 1 60 ? 0.883 16.5 -8.148 1 88.44 60 PHE B CA 1
ATOM 1874 C C . PHE B 1 60 ? 2.178 17.297 -8.148 1 88.44 60 PHE B C 1
ATOM 1876 O O . PHE B 1 60 ? 2.582 17.844 -7.113 1 88.44 60 PHE B O 1
ATOM 1883 N N . GLU B 1 61 ? 2.656 17.422 -9.336 1 89.31 61 GLU B N 1
ATOM 1884 C CA . GLU B 1 61 ? 3.973 18.031 -9.508 1 89.31 61 GLU B CA 1
ATOM 1885 C C . GLU B 1 61 ? 3.973 19.484 -9.039 1 89.31 61 GLU B C 1
ATOM 1887 O O . GLU B 1 61 ? 5.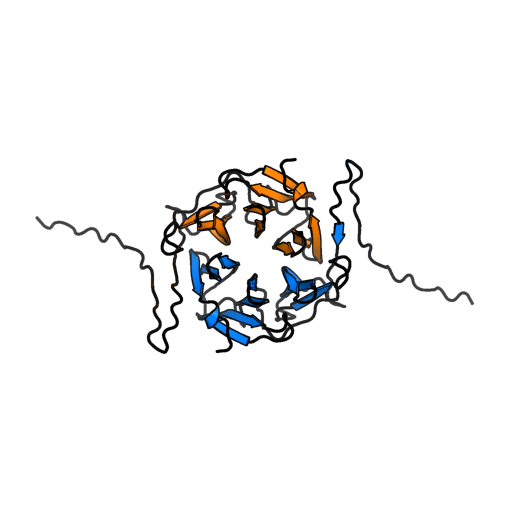004 20 -8.602 1 89.31 61 GLU B O 1
ATOM 1892 N N . THR B 1 62 ? 2.867 20.141 -9.086 1 87.69 62 THR B N 1
ATOM 1893 C CA . THR B 1 62 ? 2.785 21.547 -8.711 1 87.69 62 THR B CA 1
ATOM 1894 C C . THR B 1 62 ? 3.062 21.719 -7.219 1 87.69 62 THR B C 1
ATOM 1896 O O . THR B 1 62 ? 3.637 22.734 -6.805 1 87.69 62 THR B O 1
ATOM 1899 N N . ILE B 1 63 ? 2.674 20.797 -6.402 1 88.62 63 ILE B N 1
ATOM 1900 C CA . ILE B 1 63 ? 2.99 20.828 -4.98 1 88.62 63 ILE B CA 1
ATOM 1901 C C . ILE B 1 63 ? 4.387 20.25 -4.75 1 88.62 63 ILE B C 1
ATOM 1903 O O . ILE B 1 63 ? 5.195 20.844 -4.035 1 88.62 63 ILE B O 1
ATOM 1907 N N . GLY B 1 64 ? 4.672 19.094 -5.336 1 94.75 64 GLY B N 1
ATOM 1908 C CA . GLY B 1 64 ? 6.016 18.531 -5.422 1 94.75 64 GLY B CA 1
ATOM 1909 C C . GLY B 1 64 ? 6.512 17.969 -4.102 1 94.75 64 GLY B C 1
ATOM 1910 O O . GLY B 1 64 ? 7.719 17.828 -3.902 1 94.75 64 GLY B O 1
ATOM 1911 N N . LYS B 1 65 ? 5.602 17.766 -3.121 1 96.69 65 LYS B N 1
ATOM 1912 C CA . LYS B 1 65 ? 5.938 17.188 -1.818 1 96.69 65 LYS B CA 1
ATOM 1913 C C . LYS B 1 65 ? 4.926 16.125 -1.406 1 96.69 65 LYS B C 1
ATOM 1915 O O . LYS B 1 65 ? 3.754 16.203 -1.784 1 96.69 65 LYS B O 1
ATOM 1920 N N . VAL B 1 66 ? 5.453 15.156 -0.64 1 97.06 66 VAL B N 1
ATOM 1921 C CA . VAL B 1 66 ? 4.48 14.32 0.05 1 97.06 66 VAL B CA 1
ATOM 1922 C C . VAL B 1 66 ? 3.605 15.188 0.957 1 97.06 66 VAL B C 1
ATOM 1924 O O . VAL B 1 66 ? 4.109 16.062 1.656 1 97.06 66 VAL B O 1
ATOM 1927 N N . CYS B 1 67 ? 2.318 14.93 0.902 1 93.56 67 CYS B N 1
ATOM 1928 C CA . CYS B 1 67 ? 1.404 15.68 1.754 1 93.56 67 CYS B CA 1
ATOM 1929 C C . CYS B 1 67 ? 0.867 14.805 2.883 1 93.56 67 CYS B C 1
ATOM 1931 O O . CYS B 1 67 ? 1.005 13.586 2.846 1 93.56 67 CYS B O 1
ATOM 1933 N N . VAL B 1 68 ? 0.322 15.539 3.912 1 94.56 68 VAL B N 1
ATOM 1934 C CA . VAL B 1 68 ? -0.23 14.812 5.055 1 94.56 68 VAL B CA 1
ATOM 1935 C C . VAL B 1 68 ? -1.56 15.438 5.469 1 94.56 68 VAL B C 1
ATOM 1937 O O . VAL B 1 68 ? -1.735 16.656 5.375 1 94.56 68 VAL B O 1
ATOM 1940 N N . SER B 1 69 ? -2.5 14.594 5.77 1 91.19 69 SER B N 1
ATOM 1941 C CA . SER B 1 69 ? -3.775 14.961 6.375 1 91.19 69 SER B CA 1
ATOM 1942 C C . SER B 1 69 ? -4.023 14.172 7.66 1 91.19 69 SER B C 1
ATOM 1944 O O . SER B 1 69 ? -3.49 13.078 7.832 1 91.19 69 SER B O 1
ATOM 1946 N N . GLU B 1 70 ? -4.848 14.75 8.562 1 92.62 70 GLU B N 1
ATOM 1947 C CA . GLU B 1 70 ? -5.047 14.125 9.867 1 92.62 70 GLU B CA 1
ATOM 1948 C C . GLU B 1 70 ? -6.527 14.086 10.234 1 92.62 70 GLU B C 1
ATOM 1950 O O . GLU B 1 70 ? -7.285 14.992 9.891 1 92.62 70 GLU B O 1
ATOM 1955 N N . SER B 1 71 ? -6.891 13.047 10.883 1 91.62 71 SER B N 1
ATOM 1956 C CA . SER B 1 71 ? -8.203 12.906 11.508 1 91.62 71 SER B CA 1
ATOM 1957 C C . SER B 1 71 ? -8.086 12.641 13 1 91.62 71 SER B C 1
ATOM 1959 O O . SER B 1 71 ? -7.371 11.727 13.422 1 91.62 71 SER B O 1
ATOM 1961 N N . VAL B 1 72 ? -8.836 13.445 13.844 1 92.12 72 VAL B N 1
ATOM 1962 C CA . VAL B 1 72 ? -8.758 13.289 15.297 1 92.12 72 VAL B CA 1
ATOM 1963 C C . VAL B 1 72 ? -10.055 12.68 15.82 1 92.12 72 VAL B C 1
ATOM 1965 O O . VAL B 1 72 ? -10.273 12.625 17.031 1 92.12 72 VAL B O 1
ATOM 1968 N N . ASP B 1 73 ? -10.922 12.273 14.914 1 89.19 73 ASP B N 1
ATOM 1969 C CA . ASP B 1 73 ? -12.219 11.75 15.32 1 89.19 73 ASP B CA 1
ATOM 1970 C C . ASP B 1 73 ? -12.5 10.398 14.672 1 89.19 73 ASP B C 1
ATOM 1972 O O . ASP B 1 73 ? -13.641 10.094 14.32 1 89.19 73 ASP B O 1
ATOM 1976 N N . GLY B 1 74 ? -11.422 9.664 14.445 1 85.31 74 GLY B N 1
ATOM 1977 C CA . GLY B 1 74 ? -11.562 8.297 13.953 1 85.31 74 GLY B CA 1
ATOM 1978 C C . GLY B 1 74 ? -11.852 8.234 12.461 1 85.31 74 GLY B C 1
ATOM 1979 O O . GLY B 1 74 ? -12.398 7.238 11.977 1 85.31 74 GLY B O 1
ATOM 1980 N N . GLY B 1 75 ? -11.57 9.273 11.766 1 86.12 75 GLY B N 1
ATOM 1981 C CA . GLY B 1 75 ? -11.727 9.289 10.32 1 86.12 75 GLY B CA 1
ATOM 1982 C C . GLY B 1 75 ? -13.016 9.945 9.867 1 86.12 75 GLY B C 1
ATOM 1983 O O . GLY B 1 75 ? -13.32 9.969 8.672 1 86.12 75 GLY B O 1
ATOM 1984 N N . LEU B 1 76 ? -13.688 10.523 10.766 1 82.75 76 LEU B N 1
ATOM 1985 C CA . LEU B 1 76 ? -14.938 11.188 10.414 1 82.75 76 LEU B CA 1
ATOM 1986 C C . LEU B 1 76 ? -14.672 12.477 9.648 1 82.75 76 LEU B C 1
ATOM 1988 O O . LEU B 1 76 ? -15.359 12.781 8.672 1 82.75 76 LEU B O 1
ATOM 1992 N N . THR B 1 77 ? -13.797 13.203 10.133 1 83.69 77 THR B N 1
ATOM 1993 C CA . THR B 1 77 ? -13.352 14.414 9.445 1 83.69 77 THR B CA 1
ATOM 1994 C C . THR B 1 77 ? -11.828 14.43 9.32 1 83.69 77 THR B C 1
ATOM 1996 O O . THR B 1 77 ? -11.125 13.797 10.117 1 83.69 77 THR B O 1
ATOM 1999 N N . TRP B 1 78 ? -11.445 15.102 8.227 1 87.88 78 TRP B N 1
ATOM 2000 C CA . TRP B 1 78 ? -10.016 15.195 7.953 1 87.88 78 TRP B CA 1
ATOM 2001 C C . TRP B 1 78 ? -9.602 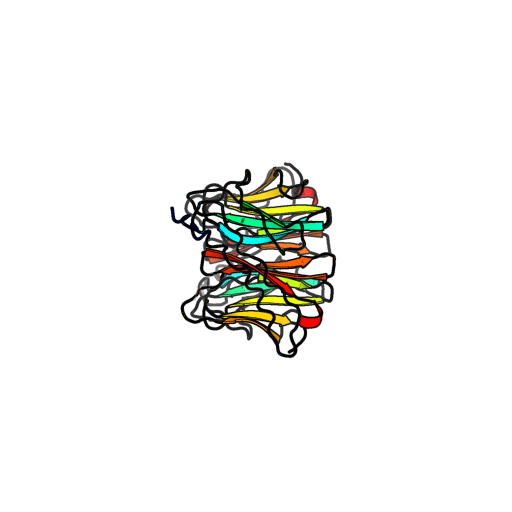16.656 7.738 1 87.88 78 TRP B C 1
ATOM 2003 O O . TRP B 1 78 ? -10.383 17.453 7.219 1 87.88 78 TRP B O 1
ATOM 2013 N N . SER B 1 79 ? -8.398 16.953 8.188 1 87.44 79 SER B N 1
ATOM 2014 C CA . SER B 1 79 ? -7.836 18.266 7.879 1 87.44 79 SER B CA 1
ATOM 2015 C C . SER B 1 79 ? -7.488 18.375 6.398 1 87.44 79 SER B C 1
ATOM 2017 O O . SER B 1 79 ? -7.395 17.359 5.699 1 87.44 79 SER B O 1
ATOM 2019 N N . TYR B 1 80 ? -7.273 19.562 5.969 1 84.81 80 TYR B N 1
ATOM 2020 C CA . TYR B 1 80 ? -6.695 19.766 4.645 1 84.81 80 TYR B CA 1
ATOM 2021 C C . TYR B 1 80 ? -5.293 19.172 4.566 1 84.81 80 TYR B C 1
ATOM 2023 O O . TYR B 1 80 ? -4.535 19.234 5.535 1 84.81 80 TYR B O 1
ATOM 2031 N N . ALA B 1 81 ? -5.043 18.688 3.359 1 89.12 81 ALA B N 1
ATOM 2032 C CA . ALA B 1 81 ? -3.691 18.188 3.143 1 89.12 81 ALA B CA 1
ATOM 2033 C C . ALA B 1 81 ? -2.67 19.312 3.129 1 89.12 81 ALA B C 1
ATOM 2035 O O . ALA B 1 81 ? -2.92 20.375 2.557 1 89.12 81 ALA B O 1
ATOM 2036 N N . LYS B 1 82 ? -1.567 19.078 3.787 1 90.62 82 LYS B N 1
ATOM 2037 C CA . LYS B 1 82 ? -0.453 20.016 3.795 1 90.62 82 LYS B CA 1
ATOM 2038 C C . LYS B 1 82 ? 0.851 19.328 3.395 1 90.62 82 LYS B C 1
ATOM 2040 O O . LYS B 1 82 ? 1.062 18.156 3.709 1 90.62 82 LYS B O 1
ATOM 2045 N N . PRO B 1 83 ? 1.717 20.125 2.797 1 93.25 83 PRO B N 1
ATOM 2046 C CA . PRO B 1 83 ? 2.986 19.516 2.398 1 93.25 83 PRO B CA 1
ATOM 2047 C C . PRO B 1 83 ? 3.871 19.156 3.592 1 93.25 83 PRO B C 1
ATOM 2049 O O . PRO B 1 83 ? 3.9 19.891 4.582 1 93.25 83 PRO B O 1
ATOM 2052 N N . THR B 1 84 ? 4.516 18.047 3.502 1 97 84 THR B N 1
ATOM 2053 C CA . THR B 1 84 ? 5.617 17.719 4.402 1 97 84 THR B CA 1
ATOM 2054 C C . THR B 1 84 ? 6.941 18.219 3.84 1 97 84 THR B C 1
ATOM 2056 O O . THR B 1 84 ? 6.965 18.922 2.832 1 97 84 THR B O 1
ATOM 2059 N N . GLU B 1 85 ? 8.047 17.812 4.523 1 98 85 GLU B N 1
ATOM 2060 C CA . GLU B 1 85 ? 9.367 18.203 4.039 1 98 85 GLU B CA 1
ATOM 2061 C C . GLU B 1 85 ? 9.852 17.281 2.934 1 98 85 GLU B C 1
ATOM 2063 O O . GLU B 1 85 ? 10.867 17.547 2.283 1 98 85 GLU B O 1
ATOM 2068 N N . LEU B 1 86 ? 9.242 16.156 2.719 1 98.31 86 LEU B N 1
ATOM 2069 C CA . LEU B 1 86 ? 9.688 15.164 1.753 1 98.31 86 LEU B CA 1
ATOM 2070 C C . LEU B 1 86 ? 9.289 15.562 0.336 1 98.31 86 LEU B C 1
ATOM 2072 O O . LEU B 1 86 ? 8.102 15.711 0.039 1 98.31 86 LEU B O 1
ATOM 2076 N N . PRO B 1 87 ? 10.281 15.648 -0.579 1 98.06 87 PRO B N 1
ATOM 2077 C CA . PRO B 1 87 ? 9.914 15.883 -1.977 1 98.06 87 PRO B CA 1
ATOM 2078 C C . PRO B 1 87 ? 9.195 14.695 -2.609 1 98.06 87 PRO B C 1
ATOM 2080 O O . PRO B 1 87 ? 9.359 13.555 -2.156 1 98.06 87 PRO B O 1
ATOM 2083 N N . ASN B 1 88 ? 8.422 14.977 -3.623 1 97.62 88 ASN B N 1
ATOM 2084 C CA . ASN B 1 88 ? 7.75 13.93 -4.383 1 97.62 88 ASN B CA 1
ATOM 2085 C C . ASN B 1 88 ? 7.445 14.375 -5.809 1 97.62 88 ASN B C 1
ATOM 2087 O O . ASN B 1 88 ? 6.836 15.43 -6.016 1 97.62 88 ASN B O 1
ATOM 2091 N N . PRO B 1 89 ? 7.879 13.641 -6.801 1 97.12 89 PRO B N 1
ATOM 2092 C CA . PRO B 1 89 ? 7.672 13.992 -8.211 1 97.12 89 PRO B CA 1
ATOM 2093 C C . PRO B 1 89 ? 6.43 13.344 -8.805 1 97.12 89 PRO B C 1
ATOM 2095 O O . PRO B 1 89 ? 6.488 12.773 -9.898 1 97.12 89 PRO B O 1
ATOM 2098 N N . ASN B 1 90 ? 5.277 13.469 -8.086 1 94.69 90 ASN B N 1
ATOM 2099 C CA . ASN B 1 90 ? 4.043 12.844 -8.539 1 94.69 90 ASN B CA 1
ATOM 2100 C C . ASN B 1 90 ? 4.219 11.344 -8.75 1 94.69 90 ASN B C 1
ATOM 2102 O O . ASN B 1 90 ? 3.922 10.82 -9.828 1 94.69 90 ASN B O 1
ATOM 2106 N N . SER B 1 91 ? 4.715 10.68 -7.703 1 97.31 91 SER B N 1
ATOM 2107 C CA . SER B 1 91 ? 4.984 9.25 -7.723 1 97.31 91 SER B CA 1
ATOM 2108 C C . SER B 1 91 ? 4.395 8.555 -6.496 1 97.31 91 SER B C 1
ATOM 2110 O O . SER B 1 91 ? 4.418 9.109 -5.395 1 97.31 91 SER B O 1
ATOM 2112 N N . GLY B 1 92 ? 3.955 7.32 -6.715 1 97.44 92 GLY B N 1
ATOM 2113 C CA . GLY B 1 92 ? 3.395 6.551 -5.617 1 97.44 92 GLY B CA 1
ATOM 2114 C C . GLY B 1 92 ? 4.348 6.398 -4.445 1 97.44 92 GLY B C 1
ATOM 2115 O O . GLY B 1 92 ? 5.562 6.305 -4.633 1 97.44 92 GLY B O 1
ATOM 2116 N N . ILE B 1 93 ? 3.754 6.363 -3.264 1 98.56 93 ILE B N 1
ATOM 2117 C CA . ILE B 1 93 ? 4.488 6.145 -2.02 1 98.56 93 ILE B CA 1
ATOM 2118 C C . ILE B 1 93 ? 3.857 4.988 -1.247 1 98.56 93 ILE B C 1
ATOM 2120 O O . ILE B 1 93 ? 2.736 4.57 -1.545 1 98.56 93 ILE B O 1
ATOM 2124 N N . ASP B 1 94 ? 4.605 4.422 -0.331 1 98.44 94 ASP B N 1
ATOM 2125 C CA . ASP B 1 94 ? 4.059 3.465 0.625 1 98.44 94 ASP B CA 1
ATOM 2126 C C . ASP B 1 94 ? 4.895 3.42 1.901 1 98.44 94 ASP B C 1
ATOM 2128 O O . ASP B 1 94 ? 6.102 3.678 1.867 1 98.44 94 ASP B O 1
ATOM 2132 N N . GLY B 1 95 ? 4.188 3.121 2.92 1 97.81 95 GLY B N 1
ATOM 2133 C CA . GLY B 1 95 ? 4.848 3.055 4.215 1 97.81 95 GLY B CA 1
ATOM 2134 C C . GLY B 1 95 ? 4.078 2.232 5.234 1 97.81 95 GLY B C 1
ATOM 2135 O O . GLY B 1 95 ? 2.973 1.766 4.953 1 97.81 95 GLY B O 1
ATOM 2136 N N . VAL B 1 96 ? 4.75 2.068 6.379 1 96.75 96 VAL B N 1
ATOM 2137 C CA . VAL B 1 96 ? 4.156 1.268 7.441 1 96.75 96 VAL B CA 1
ATOM 2138 C C . VAL B 1 96 ? 4.566 1.829 8.805 1 96.75 96 VAL B C 1
ATOM 2140 O O . VAL B 1 96 ? 5.652 2.396 8.945 1 96.75 96 VAL B O 1
ATOM 2143 N N . LYS B 1 97 ? 3.641 1.737 9.695 1 96.75 97 LYS B N 1
ATOM 2144 C CA . LYS B 1 97 ? 3.998 1.909 11.102 1 96.75 97 LYS B CA 1
ATOM 2145 C C . LYS B 1 97 ? 4.723 0.678 11.633 1 96.75 97 LYS B C 1
ATOM 2147 O O . LYS B 1 97 ? 4.145 -0.411 11.695 1 96.75 97 LYS B O 1
ATOM 2152 N N . LEU B 1 98 ? 5.965 0.871 12.047 1 96.25 98 LEU B N 1
ATOM 2153 C CA . LEU B 1 98 ? 6.77 -0.242 12.547 1 96.25 98 LEU B CA 1
ATOM 2154 C C . LEU B 1 98 ? 6.352 -0.625 13.961 1 96.25 98 LEU B C 1
ATOM 2156 O O . LEU B 1 98 ? 5.746 0.179 14.672 1 96.25 98 LEU B O 1
ATOM 2160 N N . LYS B 1 99 ? 6.77 -1.841 14.328 1 94.62 99 LYS B N 1
ATOM 2161 C CA . LYS B 1 99 ? 6.426 -2.363 15.648 1 94.62 99 LYS B CA 1
ATOM 2162 C C . LYS B 1 99 ? 7 -1.482 16.75 1 94.62 99 LYS B C 1
ATOM 2164 O O . LYS B 1 99 ? 6.398 -1.353 17.828 1 94.62 99 LYS B O 1
ATOM 2169 N N . ASP B 1 100 ? 8.07 -0.823 16.5 1 95.31 100 ASP B N 1
ATOM 2170 C CA . ASP B 1 100 ? 8.703 -0.001 17.531 1 95.31 100 ASP B CA 1
ATOM 2171 C C . ASP B 1 100 ? 8.148 1.421 17.516 1 95.31 100 ASP B C 1
ATOM 2173 O O . ASP B 1 100 ? 8.656 2.299 18.219 1 95.31 100 ASP B O 1
ATOM 2177 N N . GLY B 1 101 ? 7.188 1.652 16.688 1 95.12 101 GLY B N 1
ATOM 2178 C CA . GLY B 1 101 ? 6.461 2.912 16.703 1 95.12 101 GLY B CA 1
ATOM 2179 C C . GLY B 1 101 ? 6.898 3.873 15.617 1 95.12 101 GLY B C 1
ATOM 2180 O O . GLY B 1 101 ? 6.184 4.828 15.305 1 95.12 101 GLY B O 1
ATOM 2181 N N . ARG B 1 102 ? 8.023 3.719 15.031 1 96.75 102 ARG B N 1
ATOM 2182 C CA . ARG B 1 102 ? 8.484 4.594 13.953 1 96.75 102 ARG B CA 1
ATOM 2183 C C . ARG B 1 102 ? 7.676 4.371 12.68 1 96.75 102 ARG B C 1
ATOM 2185 O O . ARG B 1 102 ? 7.062 3.314 12.508 1 96.75 102 ARG B O 1
ATOM 2192 N N . LEU B 1 103 ? 7.695 5.41 11.828 1 97.69 103 LEU B N 1
ATOM 2193 C CA . LEU B 1 103 ? 7.211 5.25 10.461 1 97.69 103 LEU B CA 1
ATOM 2194 C C . LEU B 1 103 ? 8.359 4.965 9.5 1 97.69 103 LEU B C 1
ATOM 2196 O O . LEU B 1 103 ? 9.438 5.562 9.617 1 97.69 103 LEU B O 1
ATOM 2200 N N . ALA B 1 104 ? 8.172 4.047 8.625 1 97.56 104 ALA B N 1
ATOM 2201 C CA . ALA B 1 104 ? 9.031 3.836 7.457 1 97.56 104 ALA B CA 1
ATOM 2202 C C . ALA B 1 104 ? 8.281 4.145 6.164 1 97.56 104 ALA B C 1
ATOM 2204 O O . ALA B 1 104 ? 7.164 3.668 5.953 1 97.56 104 ALA B O 1
ATOM 2205 N N . LEU B 1 105 ? 8.867 4.973 5.34 1 98.38 105 LEU B N 1
ATOM 2206 C CA . LEU B 1 105 ? 8.234 5.406 4.098 1 98.38 105 LEU B CA 1
ATOM 2207 C C . LEU B 1 105 ? 9.18 5.211 2.914 1 98.38 105 LEU B C 1
ATOM 2209 O O . LEU B 1 105 ? 10.32 5.668 2.945 1 98.38 105 LEU B O 1
ATOM 2213 N N . ALA B 1 106 ? 8.766 4.492 1.9 1 98.38 106 ALA B N 1
ATOM 2214 C CA . ALA B 1 106 ? 9.445 4.445 0.607 1 98.38 106 ALA B CA 1
ATOM 2215 C C . ALA B 1 106 ? 8.828 5.441 -0.371 1 98.38 106 ALA B C 1
ATOM 2217 O O . ALA B 1 106 ? 7.609 5.473 -0.556 1 98.38 106 ALA B O 1
ATOM 2218 N N . TYR B 1 107 ? 9.672 6.258 -0.956 1 98.56 107 TYR B N 1
ATOM 2219 C CA . TYR B 1 107 ? 9.172 7.363 -1.77 1 98.56 107 TYR B CA 1
ATOM 2220 C C . TYR B 1 107 ? 10.211 7.805 -2.791 1 98.56 107 TYR B C 1
ATOM 2222 O O . TYR B 1 107 ? 11.414 7.672 -2.555 1 98.56 107 TYR B O 1
ATOM 2230 N N . ASN B 1 108 ? 9.68 8.281 -3.922 1 98.56 108 ASN B N 1
ATOM 2231 C CA . ASN B 1 108 ? 10.555 8.953 -4.871 1 98.56 108 ASN B CA 1
ATOM 2232 C C . ASN B 1 108 ? 10.773 10.414 -4.488 1 98.56 108 ASN B C 1
ATOM 2234 O O . ASN B 1 108 ? 9.867 11.062 -3.961 1 98.56 108 ASN B O 1
ATOM 2238 N N . THR B 1 109 ? 11.93 10.953 -4.793 1 97.31 109 THR B N 1
ATOM 2239 C CA . THR B 1 109 ? 12.273 12.305 -4.359 1 97.31 109 THR B CA 1
ATOM 2240 C C . THR B 1 109 ? 12.18 13.281 -5.523 1 97.31 109 THR B C 1
ATOM 2242 O O . THR B 1 109 ? 11.086 13.758 -5.859 1 97.31 109 THR B O 1
ATOM 2245 N N . ILE B 1 110 ? 13.227 13.508 -6.23 1 95.5 110 ILE B N 1
ATOM 2246 C CA . ILE B 1 110 ? 13.242 14.562 -7.242 1 95.5 110 ILE B CA 1
ATOM 2247 C C . ILE B 1 110 ? 12.766 14 -8.578 1 95.5 110 ILE B C 1
ATOM 2249 O O . ILE B 1 110 ? 12.32 14.758 -9.453 1 95.5 110 ILE B O 1
ATOM 2253 N N . SER B 1 111 ? 12.875 12.812 -8.781 1 96.88 111 SER B N 1
ATOM 2254 C CA . SER B 1 111 ? 12.414 12.102 -9.969 1 96.88 111 SER B CA 1
ATOM 2255 C C . SER B 1 111 ? 12.086 10.641 -9.648 1 96.88 111 SER B C 1
ATOM 2257 O O . SER B 1 111 ? 12.398 10.156 -8.555 1 96.88 111 SER B O 1
ATOM 2259 N N . ARG B 1 112 ? 11.484 9.961 -10.633 1 97.56 112 ARG B N 1
ATOM 2260 C CA . ARG B 1 112 ? 11.211 8.539 -10.461 1 97.56 112 ARG B CA 1
ATOM 2261 C C . ARG B 1 112 ? 12.484 7.711 -10.586 1 97.56 112 ARG B C 1
ATOM 2263 O O . ARG B 1 112 ? 12.469 6.496 -10.391 1 97.56 112 ARG B O 1
ATOM 2270 N N . GLY B 1 113 ? 13.594 8.406 -10.859 1 98 113 GLY B N 1
ATOM 2271 C CA . GLY B 1 113 ? 14.883 7.738 -10.914 1 98 113 GLY B CA 1
ATOM 2272 C C . GLY B 1 113 ? 15.555 7.633 -9.562 1 98 113 GLY B C 1
ATOM 2273 O O . GLY B 1 113 ? 16.594 6.992 -9.43 1 98 113 GLY B O 1
ATOM 2274 N N . VAL B 1 114 ? 14.984 8.289 -8.57 1 98.12 114 VAL B N 1
ATOM 2275 C CA . VAL B 1 114 ? 15.555 8.281 -7.227 1 98.12 114 VAL B CA 1
ATOM 2276 C C . VAL B 1 114 ? 14.508 7.789 -6.223 1 98.12 114 VAL B C 1
ATOM 2278 O O . VAL B 1 114 ? 13.547 8.5 -5.926 1 98.12 114 VAL B O 1
ATOM 2281 N N . LEU B 1 115 ? 14.695 6.57 -5.699 1 97.88 115 LEU B N 1
ATOM 2282 C CA . LEU B 1 115 ? 13.828 5.949 -4.703 1 97.88 115 LEU B CA 1
ATOM 2283 C C . LEU B 1 115 ? 14.547 5.82 -3.365 1 97.88 115 LEU B C 1
ATOM 2285 O O . LEU B 1 115 ? 15.641 5.254 -3.295 1 97.88 115 LEU B O 1
ATOM 2289 N N . LYS B 1 116 ? 13.93 6.395 -2.297 1 97.31 116 LYS B N 1
ATOM 2290 C CA . LYS B 1 116 ? 14.555 6.406 -0.977 1 97.31 116 LYS B CA 1
ATOM 2291 C C . LYS B 1 116 ? 13.602 5.871 0.086 1 97.31 116 LYS B C 1
ATOM 2293 O O . LYS B 1 116 ? 12.406 5.684 -0.177 1 97.31 116 LYS B O 1
ATOM 2298 N N . VAL B 1 117 ? 14.203 5.586 1.201 1 97.25 117 VAL B N 1
ATOM 2299 C CA . VAL B 1 117 ? 13.453 5.281 2.416 1 97.25 117 VAL B CA 1
ATOM 2300 C C . VAL B 1 117 ? 13.688 6.371 3.457 1 97.25 117 VAL B C 1
ATOM 2302 O O . VAL B 1 117 ? 14.828 6.793 3.678 1 97.25 117 VAL B O 1
ATOM 2305 N N . ALA B 1 118 ? 12.633 6.863 3.988 1 97.75 118 ALA B N 1
ATOM 2306 C CA . ALA B 1 118 ? 12.68 7.797 5.113 1 97.75 118 ALA B CA 1
ATOM 2307 C C . ALA B 1 118 ? 12.023 7.199 6.352 1 97.75 118 ALA B C 1
ATOM 2309 O O . ALA B 1 118 ? 11.211 6.273 6.246 1 97.75 118 ALA B O 1
ATO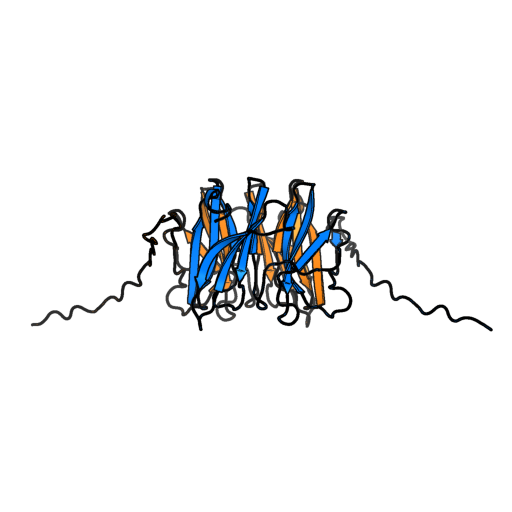M 2310 N N . SER B 1 119 ? 12.422 7.715 7.492 1 97.38 119 SER B N 1
ATOM 2311 C CA . SER B 1 119 ? 11.812 7.297 8.75 1 97.38 119 SER B CA 1
ATOM 2312 C C . SER B 1 119 ? 11.367 8.5 9.578 1 97.38 119 SER B C 1
ATOM 2314 O O . SER B 1 119 ? 11.922 9.594 9.438 1 97.38 119 SER B O 1
ATOM 2316 N N . SER B 1 120 ? 10.352 8.344 10.289 1 97.75 120 SER B N 1
ATOM 2317 C CA . SER B 1 120 ? 9.867 9.359 11.219 1 97.75 120 SER B CA 1
ATOM 2318 C C . SER B 1 120 ? 9.648 8.766 12.609 1 97.75 120 SER B C 1
ATOM 2320 O O . SER B 1 120 ? 9.031 7.711 12.75 1 97.75 120 SER B O 1
ATOM 2322 N N . GLU B 1 121 ? 10.031 9.484 13.656 1 96.75 121 GLU B N 1
ATOM 2323 C CA . GLU B 1 121 ? 9.859 9.047 15.039 1 96.75 121 GLU B CA 1
ATOM 2324 C C . GLU B 1 121 ? 8.695 9.781 15.711 1 96.75 121 GLU B C 1
ATOM 2326 O O . GLU B 1 121 ? 8.312 9.453 16.828 1 96.75 121 GLU B O 1
ATOM 2331 N N . ASP B 1 122 ? 8.227 10.742 15.023 1 97.75 122 ASP B N 1
ATOM 2332 C CA . ASP B 1 122 ? 7.199 11.586 15.633 1 97.75 122 ASP B CA 1
ATOM 2333 C C . ASP B 1 122 ? 5.926 11.594 14.789 1 97.75 122 ASP B C 1
ATOM 2335 O O . ASP B 1 122 ? 5.293 12.641 14.625 1 97.75 122 ASP B O 1
ATOM 2339 N N . ASP B 1 123 ? 5.672 10.469 14.172 1 97.75 123 ASP B N 1
ATOM 2340 C CA . ASP B 1 123 ? 4.434 10.219 13.438 1 97.75 123 ASP B CA 1
ATOM 2341 C C . ASP B 1 123 ? 4.289 11.18 12.258 1 97.75 123 ASP B C 1
ATOM 2343 O O . ASP B 1 123 ? 3.189 11.648 11.969 1 97.75 123 ASP B O 1
ATOM 2347 N N . GLY B 1 124 ? 5.359 11.516 11.641 1 97.88 124 GLY B N 1
ATOM 2348 C CA . GLY B 1 124 ? 5.324 12.18 10.352 1 97.88 124 GLY B CA 1
ATOM 2349 C C . GLY B 1 124 ? 5.496 13.688 10.453 1 97.88 124 GLY B C 1
ATOM 2350 O O . GLY B 1 124 ? 5.398 14.398 9.453 1 97.88 124 GLY B O 1
ATOM 2351 N N . ASP B 1 125 ? 5.773 14.242 11.617 1 97.62 125 ASP B N 1
ATOM 2352 C CA . ASP B 1 125 ? 6.031 15.672 11.75 1 97.62 125 ASP B CA 1
ATOM 2353 C C . ASP B 1 125 ? 7.406 16.031 11.188 1 97.62 125 ASP B C 1
ATOM 2355 O O . ASP B 1 125 ? 7.602 17.141 10.68 1 97.62 125 ASP B O 1
ATOM 2359 N N . SER B 1 126 ? 8.312 15.148 11.336 1 97.75 126 SER B N 1
ATOM 2360 C CA . SER B 1 126 ? 9.641 15.289 10.75 1 97.75 126 SER B CA 1
ATOM 2361 C C . SER B 1 126 ? 10.172 13.945 10.258 1 97.75 126 SER B C 1
ATOM 2363 O O . SER B 1 126 ? 9.727 12.891 10.703 1 97.75 126 SER B O 1
ATOM 2365 N N . TRP B 1 127 ? 11.086 14.094 9.328 1 97.75 127 TRP B N 1
ATOM 2366 C CA . TRP B 1 127 ? 11.555 12.883 8.672 1 97.75 127 TRP B CA 1
ATOM 2367 C C . TRP B 1 127 ? 13.078 12.883 8.555 1 97.75 127 TRP B C 1
ATOM 2369 O O . TRP B 1 127 ? 13.688 13.93 8.344 1 97.75 127 TRP B O 1
ATOM 2379 N N . ASP B 1 128 ? 13.594 11.625 8.648 1 95.94 128 ASP B N 1
ATOM 2380 C CA . ASP B 1 128 ? 15.008 11.391 8.383 1 95.94 128 ASP B CA 1
ATOM 2381 C C . ASP B 1 128 ? 15.195 10.469 7.18 1 95.94 128 ASP B C 1
ATOM 2383 O O . ASP B 1 128 ? 14.492 9.461 7.047 1 95.94 128 ASP B O 1
ATOM 2387 N N . GLU B 1 129 ? 16.109 10.859 6.363 1 93.62 129 GLU B N 1
ATOM 2388 C CA . GLU B 1 129 ? 16.484 9.938 5.297 1 93.62 129 GLU B CA 1
ATOM 2389 C C . GLU B 1 129 ? 17.25 8.734 5.844 1 93.62 129 GLU B C 1
ATOM 2391 O O . GLU B 1 129 ? 18.188 8.891 6.621 1 93.62 129 GLU B O 1
ATOM 2396 N N . VAL B 1 130 ? 16.859 7.613 5.492 1 92.12 130 VAL B N 1
ATOM 2397 C CA . VAL B 1 130 ? 17.453 6.379 5.984 1 92.12 130 VAL B CA 1
ATOM 2398 C C . VAL B 1 130 ? 18.422 5.82 4.938 1 92.12 130 VAL B C 1
ATOM 2400 O O . VAL B 1 130 ? 19.547 5.426 5.266 1 92.12 130 VAL B O 1
ATOM 2403 N N . MET B 1 131 ? 17.922 5.75 3.691 1 91.62 131 MET B N 1
ATOM 2404 C CA . MET B 1 131 ? 18.766 5.148 2.654 1 91.62 131 MET B CA 1
ATOM 2405 C C . MET B 1 131 ? 18.234 5.488 1.265 1 91.62 131 MET B C 1
ATOM 2407 O O . MET B 1 131 ? 17.047 5.816 1.107 1 91.62 131 MET B O 1
ATOM 2411 N N . THR B 1 132 ? 19.156 5.363 0.339 1 94.5 132 THR B N 1
ATOM 2412 C CA . THR B 1 132 ? 18.797 5.422 -1.075 1 94.5 132 THR B CA 1
ATOM 2413 C C . THR B 1 132 ? 18.719 4.02 -1.674 1 94.5 132 THR B C 1
ATOM 2415 O O . THR B 1 132 ? 19.719 3.311 -1.735 1 94.5 132 THR B O 1
ATOM 2418 N N . LEU B 1 133 ? 17.531 3.639 -2.127 1 94.06 133 LEU B N 1
ATOM 2419 C CA . LEU B 1 133 ? 17.375 2.318 -2.725 1 94.06 133 LEU B CA 1
ATOM 2420 C C . LEU B 1 133 ? 17.875 2.303 -4.16 1 94.06 133 LEU B C 1
ATOM 2422 O O . LEU B 1 133 ? 18.531 1.346 -4.582 1 94.06 133 LEU B O 1
ATOM 2426 N N . GLU B 1 134 ? 17.453 3.281 -4.879 1 94.5 134 GLU B N 1
ATOM 2427 C CA . GLU B 1 134 ? 17.828 3.43 -6.281 1 94.5 134 GLU B CA 1
ATOM 2428 C C . GLU B 1 134 ? 18.172 4.879 -6.609 1 94.5 134 GLU B C 1
ATOM 2430 O O . GLU B 1 134 ? 17.547 5.805 -6.09 1 94.5 134 GLU B O 1
ATOM 2435 N N . GLU B 1 135 ? 19.125 5.062 -7.441 1 96.19 135 GLU B N 1
ATOM 2436 C CA . GLU B 1 135 ? 19.484 6.371 -7.988 1 96.19 135 GLU B CA 1
ATOM 2437 C C . GLU B 1 135 ? 20.109 6.234 -9.367 1 96.19 135 GLU B C 1
ATOM 2439 O O . GLU B 1 135 ? 21.344 6.121 -9.484 1 96.19 135 GLU B O 1
ATOM 2444 N N . THR B 1 136 ? 19.281 6.211 -10.289 1 95 136 THR B N 1
ATOM 2445 C CA . THR B 1 136 ? 19.766 6.07 -11.664 1 95 136 THR B CA 1
ATOM 2446 C C . THR B 1 136 ? 18.969 6.961 -12.609 1 95 136 THR B C 1
ATOM 2448 O O . THR B 1 136 ? 17.766 6.77 -12.789 1 95 136 THR B O 1
ATOM 2451 N N . THR B 1 137 ? 19.641 7.895 -13.219 1 92.56 137 THR B N 1
ATOM 2452 C CA . THR B 1 137 ? 19 8.812 -14.156 1 92.56 137 THR B CA 1
ATOM 2453 C C . THR B 1 137 ? 18.469 8.062 -15.367 1 92.56 137 THR B C 1
ATOM 2455 O O . THR B 1 137 ? 19.125 7.176 -15.906 1 92.56 137 THR B O 1
ATOM 2458 N N . GLY B 1 138 ? 17.266 8.43 -15.812 1 93.25 138 GLY B N 1
ATOM 2459 C CA . GLY B 1 138 ? 16.688 7.832 -17.016 1 93.25 138 GLY B CA 1
ATOM 2460 C C . GLY B 1 138 ? 15.922 6.555 -16.734 1 93.25 138 GLY B C 1
ATOM 2461 O O . GLY B 1 138 ? 15.25 6.02 -17.609 1 93.25 138 GLY B O 1
ATOM 2462 N N . MET B 1 139 ? 16.047 6.027 -15.555 1 94.31 139 MET B N 1
ATOM 2463 C CA . MET B 1 139 ? 15.273 4.848 -15.148 1 94.31 139 MET B CA 1
ATOM 2464 C C . MET B 1 139 ? 14.109 5.238 -14.258 1 94.31 139 MET B C 1
ATOM 2466 O O . MET B 1 139 ? 14.062 6.359 -13.742 1 94.31 139 MET B O 1
ATOM 2470 N N . GLU B 1 140 ? 13.195 4.297 -14.219 1 95.69 140 GLU B N 1
ATOM 2471 C CA . GLU B 1 140 ? 12.031 4.508 -13.375 1 95.69 140 GLU B CA 1
ATOM 2472 C C . GLU B 1 140 ? 11.906 3.418 -12.312 1 95.69 140 GLU B C 1
ATOM 2474 O O . GLU B 1 140 ? 11.977 2.229 -12.625 1 95.69 140 GLU B O 1
ATOM 2479 N N . PHE B 1 141 ? 11.727 3.824 -11.07 1 96.06 141 PHE B N 1
ATOM 2480 C CA . PHE B 1 141 ? 11.406 2.98 -9.922 1 96.06 141 PHE B CA 1
ATOM 2481 C C . PHE B 1 141 ? 10.094 3.424 -9.273 1 96.06 141 PHE B C 1
ATOM 2483 O O . PHE B 1 141 ? 9.961 4.578 -8.859 1 96.06 141 PHE B O 1
ATOM 2490 N N . SER B 1 142 ? 9.172 2.51 -9.234 1 96.25 142 SER B N 1
ATOM 2491 C CA . SER B 1 142 ? 7.824 2.984 -8.93 1 96.25 142 SER B CA 1
ATOM 2492 C C . SER B 1 142 ? 7.066 1.979 -8.07 1 96.25 142 SER B C 1
ATOM 2494 O O . SER B 1 142 ? 7.492 0.831 -7.926 1 96.25 142 SER B O 1
ATOM 2496 N N . TYR B 1 143 ? 6.004 2.465 -7.453 1 95.56 143 TYR B N 1
ATOM 2497 C CA . TYR B 1 143 ? 5.012 1.664 -6.746 1 95.56 143 TYR B CA 1
ATOM 2498 C C . TYR B 1 143 ? 5.656 0.845 -5.637 1 95.56 143 TYR B C 1
ATOM 2500 O O . TYR B 1 143 ? 5.523 -0.381 -5.605 1 95.56 143 TYR B O 1
ATOM 2508 N N . PRO B 1 144 ? 6.281 1.58 -4.766 1 97.88 144 PRO B N 1
ATOM 2509 C CA . PRO B 1 144 ? 6.82 0.824 -3.631 1 97.88 144 PRO B CA 1
ATOM 2510 C C . PRO B 1 144 ? 5.73 0.266 -2.721 1 97.88 144 PRO B C 1
ATOM 2512 O O . PRO B 1 144 ? 4.617 0.796 -2.689 1 97.88 144 PRO B O 1
ATOM 2515 N N . ALA B 1 145 ? 6.078 -0.762 -2.064 1 97.44 145 ALA B N 1
ATOM 2516 C CA . ALA B 1 145 ? 5.305 -1.325 -0.96 1 97.44 145 ALA B CA 1
ATOM 2517 C C . ALA B 1 145 ? 6.211 -1.722 0.2 1 97.44 145 ALA B C 1
ATOM 2519 O O . ALA B 1 145 ? 7.305 -2.25 -0.012 1 97.44 145 ALA B O 1
ATOM 2520 N N . VAL B 1 146 ? 5.742 -1.478 1.409 1 97.06 146 VAL B N 1
ATOM 2521 C CA . VAL B 1 146 ? 6.547 -1.725 2.602 1 97.06 146 VAL B CA 1
ATOM 2522 C C . VAL B 1 146 ? 5.746 -2.553 3.604 1 97.06 146 VAL B C 1
ATOM 2524 O O . VAL B 1 146 ? 4.586 -2.244 3.885 1 97.06 146 VAL B O 1
ATOM 2527 N N . ILE B 1 147 ? 6.328 -3.592 4.102 1 95.88 147 ILE B N 1
ATOM 2528 C CA . ILE B 1 147 ? 5.75 -4.324 5.223 1 95.88 147 ILE B CA 1
ATOM 2529 C C . ILE B 1 147 ? 6.832 -4.629 6.254 1 95.88 147 ILE B C 1
ATOM 2531 O O . ILE B 1 147 ? 8.023 -4.543 5.957 1 95.88 147 ILE B O 1
ATOM 2535 N N . GLN B 1 148 ? 6.402 -4.934 7.402 1 95.69 148 GLN B N 1
ATOM 2536 C CA . GLN B 1 148 ? 7.262 -5.539 8.414 1 95.69 148 GLN B CA 1
ATOM 2537 C C . GLN B 1 148 ? 6.781 -6.941 8.773 1 95.69 148 GLN B C 1
ATOM 2539 O O . GLN B 1 148 ? 5.629 -7.125 9.18 1 95.69 148 GLN B O 1
ATOM 2544 N N . THR B 1 149 ? 7.703 -7.887 8.617 1 94.81 149 THR B N 1
ATOM 2545 C CA . THR B 1 149 ? 7.352 -9.266 8.922 1 94.81 149 THR B CA 1
ATOM 2546 C C . THR B 1 149 ? 7.457 -9.531 10.422 1 94.81 149 THR B C 1
ATOM 2548 O O . THR B 1 149 ? 7.93 -8.688 11.172 1 94.81 149 THR B O 1
ATOM 2551 N N . ARG B 1 150 ? 7.02 -10.758 10.812 1 94 150 ARG B N 1
ATOM 2552 C CA . ARG B 1 150 ? 6.918 -11.125 12.227 1 94 150 ARG B CA 1
ATOM 2553 C C . ARG B 1 150 ? 8.281 -11.07 12.906 1 94 150 ARG B C 1
ATOM 2555 O O . ARG B 1 150 ? 8.375 -10.734 14.086 1 94 150 ARG B O 1
ATOM 2562 N N . ASP B 1 151 ? 9.312 -11.344 12.227 1 92.81 151 ASP B N 1
ATOM 2563 C CA . ASP B 1 151 ? 10.656 -11.352 12.797 1 92.81 151 ASP B CA 1
ATOM 2564 C C . ASP B 1 151 ? 11.219 -9.93 12.891 1 92.81 151 ASP B C 1
ATOM 2566 O O . ASP B 1 151 ? 12.359 -9.742 13.305 1 92.81 151 ASP B O 1
ATOM 2570 N N . GLY B 1 152 ? 10.477 -9 12.414 1 93.81 152 GLY B N 1
ATOM 2571 C CA . GLY B 1 152 ? 10.844 -7.602 12.594 1 93.81 152 GLY B CA 1
ATOM 2572 C C . GLY B 1 152 ? 11.508 -6.996 11.367 1 93.81 152 GLY B C 1
ATOM 2573 O O . GLY B 1 152 ? 11.711 -5.781 11.305 1 93.81 152 GLY B O 1
ATOM 2574 N N . LEU B 1 153 ? 11.797 -7.816 10.391 1 93 153 LEU B N 1
ATOM 2575 C CA . LEU B 1 153 ? 12.461 -7.312 9.195 1 93 153 LEU B CA 1
ATOM 2576 C C . LEU B 1 153 ? 11.508 -6.441 8.375 1 93 153 LEU B C 1
ATOM 2578 O O . LEU B 1 153 ? 10.312 -6.727 8.297 1 93 153 LEU B O 1
ATOM 2582 N N . VAL B 1 154 ? 12.094 -5.418 7.809 1 94.38 154 VAL B N 1
ATOM 2583 C CA . VAL B 1 154 ? 11.336 -4.531 6.934 1 94.38 154 VAL B CA 1
ATOM 2584 C C . VAL B 1 154 ? 11.57 -4.918 5.473 1 94.38 154 VAL B C 1
ATOM 2586 O O . VAL B 1 154 ? 12.719 -4.961 5.016 1 94.38 154 VAL B O 1
ATOM 2589 N N . HIS B 1 155 ? 10.523 -5.211 4.781 1 93.44 155 HIS B N 1
ATOM 2590 C CA . HIS B 1 155 ? 10.57 -5.59 3.371 1 93.44 155 HIS B CA 1
ATOM 2591 C C . HIS B 1 155 ? 10.031 -4.473 2.484 1 93.44 155 HIS B C 1
ATOM 2593 O O . HIS B 1 155 ? 8.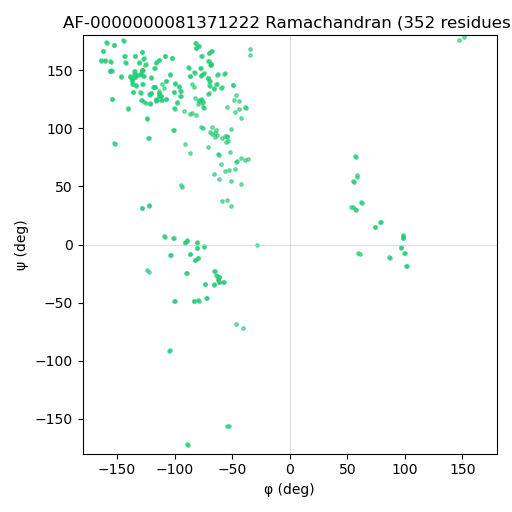914 -3.986 2.699 1 93.44 155 HIS B O 1
ATOM 2599 N N . VAL B 1 156 ? 10.867 -4.09 1.523 1 95.12 156 VAL B N 1
ATOM 2600 C CA . VAL B 1 156 ? 10.461 -3.104 0.53 1 95.12 156 VAL B CA 1
ATOM 2601 C C . VAL B 1 156 ? 10.453 -3.738 -0.859 1 95.12 156 VAL B C 1
ATOM 2603 O O . VAL B 1 156 ? 11.453 -4.332 -1.279 1 95.12 156 VAL B O 1
ATOM 2606 N N . THR B 1 157 ? 9.32 -3.654 -1.545 1 94 157 THR B N 1
ATOM 2607 C CA . THR B 1 157 ? 9.234 -4.082 -2.938 1 94 157 THR B CA 1
ATOM 2608 C C . THR B 1 157 ? 8.859 -2.906 -3.84 1 94 157 THR B C 1
ATOM 2610 O O . THR B 1 157 ? 8.211 -1.956 -3.396 1 94 157 THR B O 1
ATOM 2613 N N . TYR B 1 158 ? 9.312 -3 -5.082 1 95.31 158 TYR B N 1
ATOM 2614 C CA . TYR B 1 158 ? 8.969 -1.945 -6.027 1 95.31 158 TYR B CA 1
ATOM 2615 C C . TYR B 1 158 ? 9.141 -2.422 -7.465 1 95.31 158 TYR B C 1
ATOM 2617 O O . TYR B 1 158 ? 9.828 -3.414 -7.719 1 95.31 158 TYR B O 1
ATOM 2625 N N . THR B 1 159 ? 8.453 -1.741 -8.344 1 92.94 159 THR B N 1
ATOM 2626 C CA . THR B 1 159 ? 8.609 -1.977 -9.773 1 92.94 159 THR B CA 1
ATOM 2627 C C . THR B 1 159 ? 9.922 -1.371 -10.281 1 92.94 159 THR B C 1
ATOM 2629 O O . THR B 1 159 ? 10.164 -0.175 -10.109 1 92.94 159 THR B O 1
ATOM 2632 N N . TYR B 1 160 ? 10.734 -2.197 -10.852 1 91.56 160 TYR B N 1
ATOM 2633 C CA . TYR B 1 160 ? 12.039 -1.807 -11.375 1 91.56 160 TYR B CA 1
ATOM 2634 C C . TYR B 1 160 ? 11.992 -1.635 -12.891 1 91.56 160 TYR B C 1
ATOM 2636 O O . TYR B 1 160 ? 12.023 -2.617 -13.633 1 91.56 160 TYR B O 1
ATOM 2644 N N . ASN B 1 161 ? 11.867 -0.366 -13.273 1 89.69 161 ASN B N 1
ATOM 2645 C CA . ASN B 1 161 ? 11.93 0.039 -14.672 1 89.69 161 ASN B CA 1
ATOM 2646 C C . ASN B 1 161 ? 10.883 -0.688 -15.508 1 89.69 161 ASN B C 1
ATOM 2648 O O . ASN B 1 161 ? 11.133 -1.038 -16.672 1 89.69 161 ASN B O 1
ATOM 2652 N N . ARG B 1 162 ? 9.844 -0.982 -14.875 1 85.81 162 ARG B N 1
ATOM 2653 C CA . ARG B 1 162 ? 8.68 -1.657 -15.445 1 85.81 162 ARG B CA 1
ATOM 2654 C C . ARG B 1 162 ? 9.086 -2.951 -16.141 1 85.81 162 ARG B C 1
ATOM 2656 O O . ARG B 1 162 ? 8.555 -3.285 -17.203 1 85.81 162 ARG B O 1
ATOM 2663 N N . THR B 1 163 ? 10.117 -3.572 -15.617 1 81.44 163 THR B N 1
ATOM 2664 C CA . THR B 1 163 ? 10.578 -4.828 -16.188 1 81.44 163 THR B CA 1
ATOM 2665 C C . THR B 1 163 ? 10.57 -5.941 -15.148 1 81.44 163 THR B C 1
ATOM 2667 O O . THR B 1 163 ? 10.492 -7.125 -15.492 1 81.44 163 THR B O 1
ATOM 2670 N N . GLN B 1 164 ? 10.633 -5.555 -13.953 1 84.56 164 GLN B N 1
ATOM 2671 C CA . GLN B 1 164 ? 10.656 -6.535 -12.875 1 84.56 164 GLN B CA 1
ATOM 2672 C C . GLN B 1 164 ? 10.289 -5.891 -11.539 1 84.56 164 GLN B C 1
ATOM 2674 O O . GLN B 1 164 ? 10.195 -4.664 -11.438 1 84.56 164 GLN B O 1
ATOM 2679 N N . ILE B 1 165 ? 10.023 -6.781 -10.594 1 89.69 165 ILE B N 1
ATOM 2680 C CA . ILE B 1 165 ? 9.836 -6.344 -9.219 1 89.69 165 ILE B CA 1
ATOM 2681 C C . ILE B 1 165 ? 11.117 -6.602 -8.422 1 89.69 165 ILE B C 1
ATOM 2683 O O . ILE B 1 165 ? 11.719 -7.672 -8.531 1 89.69 165 ILE B O 1
ATOM 2687 N N . LYS B 1 166 ? 11.531 -5.57 -7.707 1 90.06 166 LYS B N 1
ATOM 2688 C CA . LYS B 1 166 ? 12.664 -5.73 -6.797 1 90.06 166 LYS B CA 1
ATOM 2689 C C . LYS B 1 166 ? 12.195 -5.809 -5.348 1 90.06 166 LYS B C 1
ATOM 2691 O O . LYS B 1 166 ? 11.203 -5.18 -4.977 1 90.06 166 LYS B O 1
ATOM 2696 N N . HIS B 1 167 ? 12.945 -6.633 -4.551 1 92 167 HIS B N 1
ATOM 2697 C CA . HIS B 1 167 ? 12.688 -6.844 -3.131 1 92 167 HIS B CA 1
ATOM 2698 C C . HIS B 1 167 ? 13.93 -6.551 -2.295 1 92 167 HIS B C 1
ATOM 2700 O O . HIS B 1 167 ? 14.984 -7.145 -2.52 1 92 167 HIS B O 1
ATOM 2706 N N . VAL B 1 168 ? 13.828 -5.637 -1.373 1 91.62 168 VAL B N 1
ATOM 2707 C CA . VAL B 1 168 ? 14.906 -5.266 -0.461 1 91.62 168 VAL B CA 1
ATOM 2708 C C . VAL B 1 168 ? 14.492 -5.559 0.979 1 91.62 168 VAL B C 1
ATOM 2710 O O . VAL B 1 168 ? 13.359 -5.277 1.371 1 91.62 168 VAL B O 1
ATOM 2713 N N . VAL B 1 169 ? 15.422 -6.16 1.72 1 91.12 169 VAL B N 1
ATOM 2714 C CA . VAL B 1 169 ? 15.164 -6.434 3.131 1 91.12 169 VAL B CA 1
ATOM 2715 C C . VAL B 1 169 ? 16.078 -5.566 3.998 1 91.12 169 VAL B C 1
ATOM 2717 O O . VAL B 1 169 ? 17.297 -5.516 3.781 1 91.12 169 VAL B O 1
ATOM 2720 N N . LEU B 1 170 ? 15.43 -4.871 4.941 1 90.06 170 LEU B N 1
ATOM 2721 C CA . LEU B 1 170 ? 16.141 -3.98 5.852 1 90.06 170 LEU B CA 1
ATOM 2722 C C . LEU B 1 170 ? 15.938 -4.41 7.301 1 90.06 170 LEU B C 1
ATOM 2724 O O . LEU B 1 170 ? 14.844 -4.828 7.684 1 90.06 170 LEU B O 1
ATOM 2728 N N . GLN B 1 171 ? 17.016 -4.242 8.094 1 89.62 171 GLN B N 1
ATOM 2729 C CA . GLN B 1 171 ? 16.859 -4.395 9.539 1 89.62 171 GLN B CA 1
ATOM 2730 C C . GLN B 1 171 ? 16.203 -3.166 10.156 1 89.62 171 GLN B C 1
ATOM 2732 O O . GLN B 1 171 ? 16.484 -2.035 9.758 1 89.62 171 GLN B O 1
ATOM 2737 N N . PRO B 1 172 ? 15.391 -3.445 11.211 1 87.94 172 PRO B N 1
ATOM 2738 C CA . PRO B 1 172 ? 14.789 -2.287 11.875 1 87.94 172 PRO B CA 1
ATOM 2739 C C . PRO B 1 172 ? 15.828 -1.299 12.398 1 87.94 172 PRO B C 1
ATOM 2741 O O . PRO B 1 172 ? 15.578 -0.09 12.422 1 87.94 172 PRO B O 1
ATOM 2744 N N . SER B 1 173 ? 16.922 -1.786 12.781 1 84 173 SER B N 1
ATOM 2745 C CA . SER B 1 173 ? 17.969 -0.923 13.297 1 84 173 SER B CA 1
ATOM 2746 C C . SER B 1 173 ? 18.5 0.014 12.219 1 84 173 SER B C 1
ATOM 2748 O O . SER B 1 173 ? 19.078 1.06 12.523 1 84 173 SER B O 1
ATOM 2750 N N . GLU B 1 174 ? 18.328 -0.354 10.984 1 79.75 174 GLU B N 1
ATOM 2751 C CA . GLU B 1 174 ? 18.781 0.46 9.859 1 79.75 174 GLU B CA 1
ATOM 2752 C C . GLU B 1 174 ? 17.812 1.597 9.578 1 79.75 174 GLU B C 1
ATOM 2754 O O . GLU B 1 174 ? 18.125 2.51 8.805 1 79.75 174 GLU B O 1
ATOM 2759 N N . MET B 1 175 ? 16.688 1.509 10.188 1 79.56 175 MET B N 1
ATOM 2760 C CA . MET B 1 175 ? 15.672 2.543 9.969 1 79.56 175 MET B CA 1
ATOM 2761 C C . MET B 1 175 ? 15.969 3.777 10.812 1 79.56 175 MET B C 1
ATOM 2763 O O . MET B 1 175 ? 15.203 4.742 10.805 1 79.56 175 MET B O 1
ATOM 2767 N N . ALA B 1 176 ? 17 3.734 11.516 1 68.38 176 ALA B N 1
ATOM 2768 C CA . ALA B 1 176 ? 17.438 4.875 12.328 1 68.38 176 ALA B CA 1
ATOM 2769 C C . ALA B 1 176 ? 18.328 5.816 11.523 1 68.38 176 ALA B C 1
ATOM 2771 O O . ALA B 1 176 ? 18.844 5.441 10.469 1 68.38 176 ALA B O 1
ATOM 2772 N N . ARG B 1 177 ? 18.281 7.074 11.938 1 62.66 177 ARG B N 1
ATOM 2773 C CA . ARG B 1 177 ? 19.047 8.148 11.289 1 62.66 177 ARG B CA 1
ATOM 2774 C C . ARG B 1 177 ? 20.422 7.664 10.852 1 62.66 177 ARG B C 1
ATOM 2776 O O . ARG B 1 177 ? 21.094 6.945 11.594 1 62.66 177 ARG B O 1
ATOM 2783 N N . LEU B 1 178 ? 20.547 7.742 9.484 1 46.09 178 LEU B N 1
ATOM 2784 C CA . LEU B 1 178 ? 21.953 7.656 9.102 1 46.09 178 LEU B CA 1
ATOM 2785 C C . LEU B 1 178 ? 22.766 8.727 9.812 1 46.09 178 LEU B C 1
ATOM 2787 O O . LEU B 1 178 ? 22.266 9.812 10.102 1 46.09 178 LEU B O 1
#

Radius of gyration: 21.01 Å; Cα contacts (8 Å, |Δi|>4): 951; chains: 2; bounding box: 66×79×55 Å

Solvent-accessible surface area (backbone atoms only — not comparable to full-atom values): 18995 Å² total; per-residue (Å²): 138,84,82,81,80,80,84,80,84,76,84,73,62,60,63,64,72,75,78,67,86,81,82,73,45,52,49,20,44,66,43,42,37,75,96,42,72,54,47,54,41,42,44,38,67,46,69,40,94,87,69,34,37,36,29,40,25,26,17,37,63,88,74,30,18,32,22,38,30,44,14,88,63,83,46,60,50,58,40,53,47,39,72,50,92,48,49,16,52,51,47,56,50,22,47,39,76,43,95,89,62,31,34,42,36,34,36,26,33,86,35,48,23,28,30,30,33,33,20,16,81,62,74,66,79,47,77,35,66,37,46,74,78,43,78,41,88,94,43,44,48,43,32,35,25,46,44,67,46,95,88,50,39,31,39,40,32,24,16,44,57,73,49,20,34,40,32,36,38,38,52,60,79,55,55,40,74,105,140,80,81,79,81,77,83,79,85,76,86,74,66,62,64,65,70,62,77,64,104,46,76,75,41,51,51,19,48,63,43,42,38,76,98,42,72,52,47,56,41,41,45,39,68,46,67,41,96,85,69,34,38,36,31,40,26,25,19,37,62,89,75,31,17,32,23,38,30,43,13,88,62,82,46,60,49,60,41,52,48,39,72,52,92,47,48,16,52,51,45,53,49,23,47,38,77,43,96,87,61,31,34,42,36,36,37,26,32,87,35,46,23,28,29,31,34,32,23,16,81,62,74,67,78,50,77,35,66,37,47,74,79,42,79,40,87,94,43,44,48,42,33,36,26,46,45,68,46,94,90,51,40,32,38,38,33,25,17,43,58,73,50,21,35,39,33,34,38,37,51,61,78,57,54,40,76,105

Sequence (356 aa):
MWIFCGSWNSWGAWMEVTADGGRSWKKYGPIYVEDESLSVIQPVPYQTANGTLRMLLRSFETIGKVCVSESVDGGLTWSYAKPTELPNPNSGIDGVKLKDGRLALAYNTISRGVLKVASSEDDGDSWDEVMTLEETTGMEFSYPAVIQTRDGLVHVTYTYNRTQIKHVVLQPSEMARLMWIFCGSWNSWGAWMEVTADGGRSWKKYGPIYVEDESLSVIQPVPYQTANGTLRMLLRSFETIGKVCVSESVDGGLTWSYAKPTELPNPNSGIDGVKLKDGRLALAYNTISRGVLKVASSEDDGDSWDEVMTLEETTGMEFSYPAVIQTRDGLVHVTYTYNRTQIKHVVLQPSEMARL

Organism: Iris pallida (NCBI:txid29817)

pLDDT: mean 81.26, std 23.99, range [22.34, 98.56]

Foldseek 3Di:
DDPPPDDPCPDDLPQPCPPDDRPDDGDADDQAAPPDDRFWDAWEWDAAPVGWIKIWTQGEQVLQATWMWTDPPRRNDIDHIDGAPAGAHRAHKYWDQAPVRKIWIWGAGNDQQWIFIWIGNHRRNDIATLDTPGHDPPAGKHDWYWDADPVRKIWIWIQGRVPDIDIDIDHPVSNDHD/DDPPPPCPPPDDLPQPQPPDVRPPDGDADDQAAPPDDRFWAAWEWDAAPVGWIKIWTQGEQVLQATWMWTDPPRRNDIDHIDGAPAGAHRAHKYWDQAPVGKIWIWGAGNDQQWIFIWIGNHRRNDIATLDTPGHDPPAGKHDKYWDADPVRKIWIWIQGRVPDIDIDIHHPVSNDHD

InterPro domains:
  IPR011040 Sialidase [PF13088] (8-156)
  IPR036278 Sialidase superfamily [SSF50939] (9-171)

Nearest PDB structures (foldseek):
  1wcq-assembly3_C  TM=8.433E-01  e=8.256E-06  Micromonospora viridifaciens
  8axs-assembly1_A  TM=7.263E-01  e=2.189E-06  Akkermansia muciniphila
  5hx0-assembly1_B  TM=7.367E-01  e=7.424E-06  Dyadobacter fermentans DSM 18053
  3h6j-assembly1_A  TM=7.026E-01  e=2.800E-05  Pseudomonas aeruginosa
  6htn-assembly1_B  TM=5.886E-01  e=2.106E-04  Kordia periserrulae

Secondary structure (DSSP, 8-state):
------------------SSS----EEEEEEPPTTSSS-EEEEEEEE-TTS-EEEEEEE-TTT-EEEEEEESSTTSS-PPPEEEEEE-SS---EEEE-TTS-EEEEEE-SSTTEEEEEEESSTTSS-EEEEEEEE-TT--EEEEEEEE-TTS-EEEEEEETTTEEEEEEE-GGGGS--/------------------SSS----EEEEEEPPTTSSS-EEEEEEEE-TTS-EEEEEEE-TTT-EEEEEEESSTTSS-PPPEEEEEE-SS---EEEE-TTS-EEEEEE-SSTTEEEEEEESSTTSS-EEEEEEEE-TT--EEEEEEEE-TTS-EEEEEEETTTEEEEEEE-GGGGS--